Protein AF-A0A956P915-F1 (afdb_monomer)

Structure (mmCIF, N/CA/C/O backbone):
data_AF-A0A956P915-F1
#
_entry.id   AF-A0A956P915-F1
#
loop_
_atom_site.group_PDB
_atom_site.id
_atom_site.type_symbol
_atom_site.label_atom_id
_atom_site.label_alt_id
_atom_site.label_comp_id
_atom_site.label_asym_id
_atom_site.label_entity_id
_atom_site.label_seq_id
_atom_site.pdbx_PDB_ins_code
_atom_site.Cartn_x
_atom_site.Cartn_y
_atom_site.Cartn_z
_atom_site.occupancy
_atom_site.B_iso_or_equiv
_atom_site.auth_seq_id
_atom_site.auth_comp_id
_atom_site.auth_asym_id
_atom_site.auth_atom_id
_atom_site.pdbx_PDB_model_num
ATOM 1 N N . MET A 1 1 ? 2.812 -33.229 33.600 1.00 35.22 1 MET A N 1
ATOM 2 C CA . MET A 1 1 ? 3.242 -31.844 33.331 1.00 35.22 1 MET A CA 1
ATOM 3 C C . MET A 1 1 ? 3.350 -31.735 31.828 1.00 35.22 1 MET A C 1
ATOM 5 O O . MET A 1 1 ? 4.189 -32.407 31.252 1.00 35.22 1 MET A O 1
ATOM 9 N N . THR A 1 2 ? 2.395 -31.077 31.183 1.00 38.34 2 THR A N 1
ATOM 10 C CA . THR A 1 2 ? 2.385 -30.913 29.728 1.00 38.34 2 THR A CA 1
ATOM 11 C C . THR A 1 2 ? 3.286 -29.738 29.381 1.00 38.34 2 THR A C 1
ATOM 13 O O . THR A 1 2 ? 2.971 -28.602 29.727 1.00 38.34 2 THR A O 1
ATOM 16 N N . ASP A 1 3 ? 4.410 -30.033 28.730 1.00 43.53 3 ASP A N 1
ATOM 17 C CA . ASP A 1 3 ? 5.290 -29.063 28.083 1.00 43.53 3 ASP A CA 1
ATOM 18 C C . ASP A 1 3 ? 4.503 -28.250 27.043 1.00 43.53 3 ASP A C 1
ATOM 20 O O . ASP A 1 3 ? 4.399 -28.620 25.871 1.00 43.53 3 ASP A O 1
ATOM 24 N N . GLN A 1 4 ? 3.913 -27.131 27.470 1.00 41.09 4 GLN A N 1
ATOM 25 C CA . GLN A 1 4 ? 3.448 -26.102 26.549 1.00 41.09 4 GLN A CA 1
ATOM 26 C C . GLN A 1 4 ? 4.674 -25.366 26.017 1.00 41.09 4 GLN A C 1
ATOM 28 O O . GLN A 1 4 ? 5.288 -24.534 26.684 1.00 41.09 4 GLN A O 1
ATOM 33 N N . LYS A 1 5 ? 5.037 -25.731 24.788 1.00 40.12 5 LYS A N 1
ATOM 34 C CA . LYS A 1 5 ? 5.989 -25.028 23.932 1.00 40.12 5 LYS A CA 1
ATOM 35 C C . LYS A 1 5 ? 5.675 -23.521 23.985 1.00 40.12 5 LYS A C 1
ATOM 37 O O . LYS A 1 5 ? 4.517 -23.167 23.772 1.00 40.12 5 LYS A O 1
ATOM 42 N N . PRO A 1 6 ? 6.647 -22.633 24.256 1.00 42.38 6 PRO A N 1
ATOM 43 C CA . PRO A 1 6 ? 6.388 -21.201 24.251 1.00 42.38 6 PRO A CA 1
ATOM 44 C C . PRO A 1 6 ? 5.986 -20.792 22.832 1.00 42.38 6 PRO A C 1
ATOM 46 O O . PRO A 1 6 ? 6.793 -20.876 21.903 1.00 42.38 6 PRO A O 1
ATOM 49 N N . GLU A 1 7 ? 4.721 -20.408 22.654 1.00 40.28 7 GLU 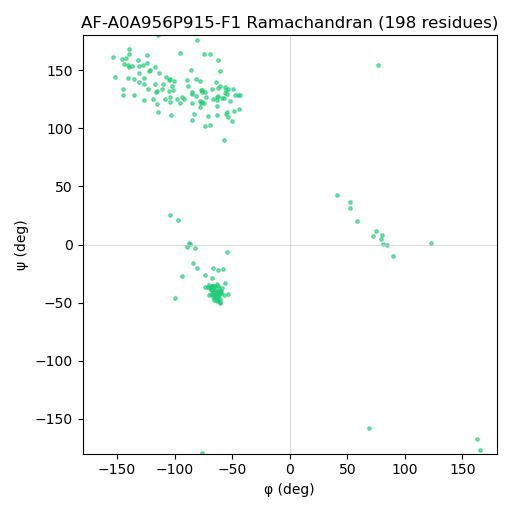A N 1
ATOM 50 C CA . GLU A 1 7 ? 4.235 -19.838 21.402 1.00 40.28 7 GLU A CA 1
ATOM 51 C C . GLU A 1 7 ? 5.119 -18.640 21.040 1.00 40.28 7 GLU A C 1
ATOM 53 O O . GLU A 1 7 ? 5.407 -17.767 21.868 1.00 40.28 7 GLU A O 1
ATOM 58 N N . LYS A 1 8 ? 5.614 -18.622 19.799 1.00 39.84 8 LYS A N 1
ATOM 59 C CA . LYS A 1 8 ? 6.364 -17.480 19.281 1.00 39.84 8 LYS A CA 1
ATOM 60 C C . LYS A 1 8 ? 5.477 -16.240 19.421 1.00 39.84 8 LYS A C 1
ATOM 62 O O . LYS A 1 8 ? 4.344 -16.228 18.956 1.00 39.84 8 LYS A O 1
ATOM 67 N N . LYS A 1 9 ? 6.018 -15.163 20.000 1.00 41.28 9 LYS A N 1
ATOM 68 C CA . LYS A 1 9 ? 5.352 -13.851 20.156 1.00 41.28 9 LYS A CA 1
ATOM 69 C C . LYS A 1 9 ? 4.814 -13.234 18.842 1.00 41.28 9 LYS A C 1
ATOM 71 O O . LYS A 1 9 ? 4.177 -12.187 18.911 1.00 41.28 9 LYS A O 1
ATOM 76 N N . SER A 1 10 ? 5.085 -13.826 17.675 1.00 41.72 10 SER A N 1
ATOM 77 C CA . SER A 1 10 ? 4.724 -13.318 16.345 1.00 41.72 10 SER A CA 1
ATOM 78 C C . SER A 1 10 ? 3.310 -13.659 15.876 1.00 41.72 10 SER A C 1
ATOM 80 O O . SER A 1 10 ? 2.843 -13.007 14.950 1.00 41.72 10 SER A O 1
ATOM 82 N N . ASP A 1 11 ? 2.621 -14.617 16.501 1.00 44.41 11 ASP A N 1
ATOM 83 C CA . ASP A 1 11 ? 1.382 -15.177 15.932 1.00 44.41 11 ASP A CA 1
ATOM 84 C C . ASP A 1 11 ? 0.116 -14.663 16.637 1.00 44.41 11 ASP A C 1
ATOM 86 O O . ASP A 1 11 ? -0.923 -15.314 16.631 1.00 44.41 11 ASP A O 1
ATOM 90 N N . ARG A 1 12 ? 0.163 -13.477 17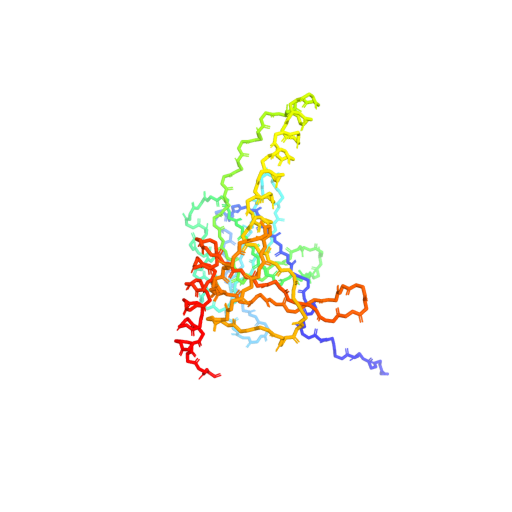.266 1.00 55.22 12 ARG A N 1
ATOM 91 C CA . ARG A 1 12 ? -1.093 -12.816 17.648 1.00 55.22 12 ARG A CA 1
ATOM 92 C C . ARG A 1 12 ? -1.777 -12.355 16.369 1.00 55.22 12 ARG A C 1
ATOM 94 O O . ARG A 1 12 ? -1.361 -11.344 15.800 1.00 55.22 12 ARG A O 1
ATOM 101 N N . ASP A 1 13 ? -2.804 -13.087 15.945 1.00 69.50 13 ASP A N 1
ATOM 102 C CA . ASP A 1 13 ? -3.638 -12.744 14.796 1.00 69.50 13 ASP A CA 1
ATOM 103 C C . ASP A 1 13 ? -3.983 -11.252 14.826 1.00 69.50 13 ASP A C 1
ATOM 105 O O . ASP A 1 13 ? -4.597 -10.740 15.763 1.00 69.50 13 ASP A O 1
ATOM 109 N N . TRP A 1 14 ? -3.529 -10.511 13.820 1.00 80.44 14 TRP A N 1
ATOM 110 C CA . TRP A 1 14 ? -3.871 -9.102 13.689 1.00 80.44 14 TRP A CA 1
ATOM 111 C C . TRP A 1 14 ? -5.327 -8.983 13.245 1.00 80.44 14 TRP A C 1
ATOM 113 O O . TRP A 1 14 ? -5.712 -9.526 12.212 1.00 80.44 14 TRP A O 1
ATOM 123 N N . SER A 1 15 ? -6.128 -8.215 13.982 1.00 84.56 15 SER A N 1
ATOM 124 C CA . SER A 1 15 ? -7.524 -7.942 13.638 1.00 84.56 15 SER A CA 1
ATOM 125 C C . SER A 1 15 ? -7.742 -6.460 13.371 1.00 84.56 15 SER A C 1
ATOM 127 O O . SER A 1 15 ? -7.074 -5.587 13.929 1.00 84.56 15 SER A O 1
ATOM 129 N N . THR A 1 16 ? -8.743 -6.190 12.538 1.00 87.81 16 THR A N 1
ATOM 130 C CA . THR A 1 16 ? -9.230 -4.848 12.225 1.00 87.81 16 THR A CA 1
ATOM 131 C C . THR A 1 16 ? -10.663 -4.701 12.738 1.00 87.81 16 THR A C 1
ATOM 133 O O . THR A 1 16 ? -11.498 -5.570 12.491 1.00 87.81 16 THR A O 1
ATOM 136 N N . ARG A 1 17 ? -10.963 -3.608 13.445 1.00 88.50 17 ARG A N 1
ATOM 137 C CA . ARG A 1 17 ? -12.324 -3.179 13.797 1.00 88.50 17 ARG A CA 1
ATOM 138 C C . ARG A 1 17 ? -12.593 -1.848 13.128 1.00 88.50 17 ARG A C 1
ATOM 140 O O . ARG A 1 17 ? -11.775 -0.939 13.210 1.00 88.50 17 ARG A O 1
ATOM 147 N N . VAL A 1 18 ? -13.730 -1.751 12.458 1.00 90.75 18 VAL A N 1
ATOM 148 C CA . VAL A 1 18 ? -14.155 -0.529 11.784 1.00 90.75 18 VAL A CA 1
ATOM 149 C C . VAL A 1 18 ? -15.456 -0.081 12.416 1.00 90.75 18 VAL A C 1
ATOM 151 O O . VAL A 1 18 ? -16.401 -0.866 12.491 1.00 90.75 18 VAL A O 1
ATOM 154 N N . GLY A 1 19 ? -15.494 1.156 12.894 1.00 92.06 19 GLY A N 1
ATOM 155 C CA . GLY A 1 19 ? -16.6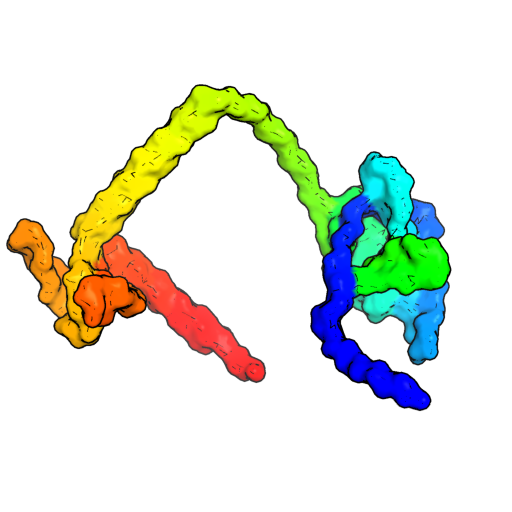82 1.696 13.534 1.00 92.06 19 GLY A CA 1
ATOM 156 C C . GLY A 1 19 ? -16.417 2.974 14.307 1.00 92.06 19 GLY A C 1
ATOM 157 O O . GLY A 1 19 ? -15.305 3.501 14.314 1.00 92.06 19 GLY A O 1
ATOM 158 N N . THR A 1 20 ? -17.457 3.459 14.967 1.00 94.19 20 THR A N 1
ATOM 159 C CA . THR A 1 20 ? -17.403 4.656 15.807 1.00 94.19 20 THR A CA 1
ATOM 160 C C . THR A 1 20 ? -17.303 4.235 17.268 1.00 94.19 20 THR A C 1
ATOM 162 O O . THR A 1 20 ? -17.946 3.267 17.685 1.00 94.19 20 THR A O 1
ATOM 165 N N . VAL A 1 21 ? -16.503 4.949 18.063 1.00 94.31 21 VAL A N 1
ATOM 166 C CA . VAL A 1 21 ? -16.471 4.731 19.515 1.00 94.31 21 VAL A CA 1
ATOM 167 C C . VAL A 1 21 ? -17.821 5.140 20.101 1.00 94.31 21 VAL A C 1
ATOM 169 O O . VAL A 1 21 ? -18.280 6.261 19.896 1.00 94.31 21 VAL A O 1
ATOM 172 N N . LYS A 1 22 ? -18.470 4.238 20.837 1.00 94.00 22 LYS A N 1
ATOM 173 C CA . LYS A 1 22 ? -19.744 4.508 21.505 1.00 94.00 22 LYS A CA 1
ATOM 174 C C . LYS A 1 22 ? -19.546 5.604 22.549 1.00 94.00 22 LYS A C 1
ATOM 176 O O . LYS A 1 22 ? -18.677 5.482 23.418 1.00 94.00 22 LYS A O 1
ATOM 181 N N . ALA A 1 23 ? -20.355 6.658 22.478 1.00 89.81 23 ALA A N 1
ATOM 182 C CA . ALA A 1 23 ? -20.279 7.778 23.409 1.00 89.81 23 ALA A CA 1
ATOM 183 C C . ALA A 1 23 ? -20.394 7.296 24.867 1.00 89.81 23 ALA A C 1
ATOM 185 O O . ALA A 1 23 ? -21.255 6.478 25.191 1.00 89.81 23 ALA A O 1
ATOM 186 N N . GLY A 1 24 ? -19.499 7.781 25.731 1.00 90.12 24 GLY A N 1
ATOM 187 C CA . GLY A 1 24 ? -19.454 7.407 27.148 1.00 90.12 24 GLY A CA 1
ATOM 188 C C . GLY A 1 24 ? -18.956 5.987 27.447 1.00 90.12 24 GLY A C 1
ATOM 189 O O . GLY A 1 24 ? -19.021 5.579 28.598 1.00 90.12 24 GLY A O 1
ATOM 190 N N . SER A 1 25 ? -18.459 5.232 26.457 1.00 91.81 25 SER A N 1
ATOM 191 C CA . SER A 1 25 ? -17.984 3.850 26.665 1.00 91.81 25 SER A CA 1
ATOM 192 C C . SER A 1 25 ? -16.505 3.713 27.038 1.00 91.81 25 SER A C 1
ATOM 194 O O . SER A 1 25 ? -16.037 2.589 27.214 1.00 91.81 25 SER A O 1
ATOM 196 N N . ILE A 1 26 ? -15.753 4.820 27.109 1.00 93.75 26 ILE A N 1
ATOM 197 C CA . ILE A 1 26 ? -14.344 4.775 27.516 1.00 93.75 26 ILE A CA 1
ATOM 198 C C . ILE A 1 26 ? -14.270 4.544 29.021 1.00 93.75 26 ILE A C 1
ATOM 200 O O . ILE A 1 26 ? -14.736 5.367 29.806 1.00 93.75 26 ILE A O 1
ATOM 204 N N . GLU A 1 27 ? -13.605 3.464 29.404 1.00 93.31 27 GLU A N 1
ATOM 205 C CA . GLU A 1 27 ? -13.370 3.094 30.794 1.00 93.31 27 GLU A CA 1
ATOM 206 C C . GLU A 1 27 ? -11.878 2.858 31.025 1.00 93.31 27 GLU A C 1
ATOM 208 O O . GLU A 1 27 ? -11.181 2.299 30.173 1.00 93.31 27 GLU A O 1
ATOM 213 N N . THR A 1 28 ? -11.393 3.258 32.197 1.00 92.50 28 THR A N 1
ATOM 214 C CA . THR A 1 28 ? -10.048 2.910 32.662 1.00 92.50 28 THR A CA 1
ATOM 215 C C . THR A 1 28 ? -10.101 1.586 33.412 1.00 92.50 28 THR A C 1
ATOM 217 O O . THR A 1 28 ? -10.983 1.374 34.242 1.00 92.50 28 THR A O 1
ATOM 220 N N . PHE A 1 29 ? -9.138 0.704 33.158 1.00 88.00 29 PHE A N 1
ATOM 221 C CA . PHE A 1 29 ? -8.960 -0.529 33.914 1.00 88.00 29 PHE A CA 1
ATOM 222 C C . PHE A 1 29 ? -7.483 -0.775 34.221 1.00 88.00 29 PHE A C 1
ATOM 224 O O . PHE A 1 29 ? -6.591 -0.332 33.497 1.00 88.00 29 PHE A O 1
ATOM 231 N N . THR A 1 30 ? -7.221 -1.503 35.303 1.00 88.12 30 THR A N 1
ATOM 232 C CA . THR A 1 30 ? -5.867 -1.911 35.679 1.00 88.12 30 THR A CA 1
ATOM 233 C C . THR A 1 30 ? -5.564 -3.278 35.080 1.00 88.12 30 THR A C 1
ATOM 235 O O . THR A 1 30 ? -6.298 -4.248 35.281 1.00 88.12 30 THR A O 1
ATOM 238 N N . THR A 1 31 ? -4.475 -3.366 34.327 1.00 80.31 31 THR A N 1
ATOM 239 C CA . THR A 1 31 ? -3.984 -4.623 33.761 1.00 80.31 31 THR A CA 1
ATOM 240 C C . THR A 1 31 ? -3.440 -5.541 34.859 1.00 80.31 31 THR A C 1
ATOM 242 O O . THR A 1 31 ? -3.101 -5.099 35.956 1.00 80.31 31 THR A O 1
ATOM 245 N N . LYS A 1 32 ? -3.263 -6.837 34.562 1.00 76.44 32 LYS A N 1
ATOM 246 C CA . LYS A 1 32 ? -2.634 -7.786 35.506 1.00 76.44 32 LYS A CA 1
ATOM 247 C C . LYS A 1 32 ? -1.212 -7.375 35.930 1.00 76.44 32 LYS A C 1
ATOM 249 O O . LYS A 1 32 ? -0.746 -7.836 36.964 1.00 76.44 32 LYS A O 1
ATOM 254 N N . GLY A 1 33 ? -0.536 -6.534 35.141 1.00 75.88 33 GLY A N 1
ATOM 255 C CA . GLY A 1 33 ? 0.787 -5.984 35.447 1.00 75.88 33 GLY A CA 1
ATOM 256 C C . GLY A 1 33 ? 0.768 -4.709 36.298 1.00 75.88 33 GLY A C 1
ATOM 257 O O . GLY A 1 33 ? 1.833 -4.174 36.579 1.00 75.88 33 GLY A O 1
ATOM 258 N N . GLY A 1 34 ? -0.409 -4.211 36.697 1.00 81.69 34 GLY A N 1
ATOM 259 C CA . GLY A 1 34 ? -0.553 -2.977 37.478 1.00 81.69 34 GLY A CA 1
ATOM 260 C C . GLY A 1 34 ? -0.573 -1.690 36.647 1.00 81.69 34 GLY A C 1
ATOM 261 O O . GLY A 1 34 ? -0.719 -0.611 37.211 1.00 81.69 34 GLY A O 1
ATOM 262 N N . GLU A 1 35 ? -0.455 -1.780 35.321 1.00 86.56 35 GLU A N 1
ATOM 263 C CA . GLU A 1 35 ? -0.527 -0.618 34.427 1.00 86.56 35 GLU A CA 1
ATOM 264 C C . GLU A 1 35 ? -1.982 -0.223 34.155 1.00 86.56 35 GLU A C 1
ATOM 266 O O . GLU A 1 35 ? -2.836 -1.096 33.978 1.00 86.56 35 GLU A O 1
ATOM 271 N N . GLU A 1 36 ? -2.263 1.078 34.071 1.00 90.81 36 GLU A N 1
ATOM 272 C CA . GLU A 1 36 ? -3.563 1.589 33.630 1.00 90.81 36 GLU A CA 1
ATOM 273 C C . GLU A 1 36 ? -3.701 1.500 32.104 1.00 90.81 36 GLU A C 1
ATOM 275 O O . GLU A 1 36 ? -2.826 1.923 31.343 1.00 90.81 36 GLU A O 1
ATOM 280 N N . ALA A 1 37 ? -4.836 0.983 31.647 1.00 89.94 37 ALA A N 1
ATOM 281 C CA . ALA A 1 37 ? -5.206 0.896 30.243 1.00 89.94 37 ALA A CA 1
ATOM 282 C C . ALA A 1 37 ? -6.631 1.421 30.039 1.00 89.94 37 ALA A C 1
ATOM 284 O O . ALA A 1 37 ? -7.432 1.484 30.973 1.00 89.94 37 ALA A O 1
ATOM 285 N N . LEU A 1 38 ? -6.944 1.817 28.806 1.00 92.56 38 LEU A N 1
ATOM 286 C CA . LEU A 1 38 ? -8.297 2.222 28.431 1.00 92.56 38 LEU A CA 1
ATOM 287 C C . LEU A 1 38 ? -8.966 1.119 27.624 1.00 92.56 38 LEU A C 1
ATOM 289 O O . LEU A 1 38 ? -8.327 0.504 26.773 1.00 92.56 38 LEU A O 1
ATOM 293 N N . ARG A 1 39 ? -10.262 0.918 27.835 1.00 92.75 39 ARG A N 1
ATOM 294 C CA . ARG A 1 39 ? -11.125 0.110 26.969 1.00 92.75 39 ARG A CA 1
ATOM 295 C C . ARG A 1 39 ? -12.266 0.964 26.440 1.00 92.75 39 ARG A C 1
ATOM 297 O O . ARG A 1 39 ? -12.704 1.884 27.121 1.00 92.75 39 ARG A O 1
ATOM 304 N N . ALA A 1 40 ? -12.754 0.651 25.247 1.00 93.69 40 ALA A N 1
ATOM 305 C CA . ALA A 1 40 ? -13.945 1.278 24.690 1.00 93.69 40 ALA A CA 1
ATOM 306 C C . ALA A 1 40 ? -14.756 0.300 23.844 1.00 93.69 40 ALA A C 1
ATOM 308 O O . ALA A 1 40 ? -14.229 -0.698 23.344 1.00 93.69 40 ALA A O 1
ATOM 309 N N . ILE A 1 41 ? -16.034 0.625 23.651 1.00 93.06 41 ILE A N 1
ATOM 310 C CA . ILE A 1 41 ? -16.913 -0.094 22.731 1.00 93.06 41 ILE A CA 1
ATOM 311 C C . ILE A 1 41 ? -16.879 0.614 21.379 1.00 93.06 41 ILE A C 1
ATOM 313 O O . ILE A 1 41 ? -17.135 1.813 21.287 1.00 93.06 41 ILE A O 1
ATOM 317 N N . VAL A 1 42 ? -16.600 -0.136 20.319 1.00 91.94 42 VAL A N 1
ATOM 318 C CA . VAL A 1 42 ? -16.681 0.319 18.929 1.00 91.94 42 VAL A CA 1
ATOM 319 C C . VAL A 1 42 ? -17.879 -0.345 18.270 1.00 91.94 42 VAL A C 1
ATOM 321 O O . VAL A 1 42 ? -17.978 -1.575 18.259 1.00 91.94 42 VAL A O 1
ATOM 324 N N . VAL A 1 43 ? -18.769 0.472 17.711 1.00 91.62 43 VAL A N 1
ATOM 325 C CA . VAL A 1 43 ? -19.983 0.032 17.016 1.00 91.62 43 VAL A CA 1
ATOM 326 C C . VAL A 1 43 ? -19.766 0.176 15.516 1.00 91.62 43 VAL A C 1
ATOM 328 O O . VAL A 1 43 ? -19.433 1.262 15.035 1.00 91.62 43 VAL A O 1
ATOM 331 N N . ASN A 1 44 ? -19.918 -0.920 14.774 1.00 90.69 44 ASN A N 1
ATOM 332 C CA . ASN A 1 44 ? -19.787 -0.897 13.318 1.00 90.69 44 ASN A CA 1
ATOM 333 C C . ASN A 1 44 ? -21.071 -0.381 12.632 1.00 90.69 44 ASN A C 1
ATOM 335 O O . ASN A 1 44 ? -22.094 -0.154 13.276 1.00 90.69 44 ASN A O 1
ATOM 339 N N . ALA A 1 45 ? -21.035 -0.232 11.304 1.00 87.44 45 ALA A N 1
ATOM 340 C CA . ALA A 1 45 ? -22.187 0.224 10.516 1.00 87.44 45 ALA A CA 1
ATOM 341 C C . ALA A 1 45 ? -23.413 -0.716 10.582 1.00 87.44 45 ALA A C 1
ATOM 343 O O . ALA A 1 45 ? -24.533 -0.277 10.349 1.00 87.44 45 ALA A O 1
ATOM 344 N N . GLU A 1 46 ? -23.214 -1.994 10.919 1.00 87.31 46 GLU A N 1
ATOM 345 C CA . GLU A 1 46 ? -24.285 -2.983 11.114 1.00 87.31 46 GLU A CA 1
ATOM 346 C C . GLU A 1 46 ? -24.829 -2.993 12.559 1.00 87.31 46 GLU A C 1
ATOM 348 O O . GLU A 1 46 ? -25.673 -3.823 12.890 1.00 87.31 46 GLU A O 1
ATOM 353 N N . GLY A 1 47 ? -24.319 -2.131 13.449 1.00 85.94 47 GLY A N 1
ATOM 354 C CA . GLY A 1 47 ? -24.695 -2.094 14.865 1.00 85.94 47 GLY A CA 1
ATOM 355 C C . GLY A 1 47 ? -24.019 -3.153 15.746 1.00 85.94 47 GLY A C 1
ATOM 356 O O . GLY A 1 47 ? -24.380 -3.290 16.913 1.00 85.94 47 GLY A O 1
ATOM 357 N N . LYS A 1 48 ? -23.039 -3.907 15.231 1.00 86.62 48 LYS A N 1
ATOM 358 C CA . LYS A 1 48 ? -22.282 -4.893 16.018 1.00 86.62 48 LYS A CA 1
ATOM 359 C C . LYS A 1 48 ? -21.261 -4.190 16.907 1.00 86.62 48 LYS A C 1
ATOM 361 O O . LYS A 1 48 ? -20.474 -3.368 16.431 1.00 86.62 48 LYS A O 1
ATOM 366 N N . GLU A 1 49 ? -21.250 -4.561 18.182 1.00 89.56 49 GLU A N 1
ATOM 367 C CA . GLU A 1 49 ? -20.313 -4.041 19.175 1.00 89.56 49 GLU A CA 1
ATOM 368 C C . GLU A 1 49 ? -19.029 -4.883 19.223 1.00 89.56 49 GLU A C 1
ATOM 370 O O . GLU A 1 49 ? -19.043 -6.109 19.104 1.00 89.56 49 GLU A O 1
ATOM 375 N N . SER A 1 50 ? -17.897 -4.211 19.403 1.00 87.31 50 SER A N 1
ATOM 376 C CA . SER A 1 50 ? -16.588 -4.826 19.631 1.00 87.31 50 SER A CA 1
ATOM 377 C C . SER A 1 50 ? -15.817 -4.035 20.676 1.00 87.31 50 SER A C 1
ATOM 379 O O . SER A 1 50 ? -16.065 -2.842 20.846 1.00 87.31 50 SER A O 1
ATOM 381 N N . ILE A 1 51 ? -14.889 -4.685 21.378 1.00 90.00 51 ILE A N 1
ATOM 382 C CA . ILE A 1 51 ? -14.070 -4.018 22.392 1.00 90.00 51 ILE A CA 1
ATOM 383 C C . ILE A 1 51 ? -12.696 -3.717 21.803 1.00 90.00 51 ILE A C 1
ATOM 385 O O . ILE A 1 51 ? -12.051 -4.576 21.197 1.00 90.00 51 ILE A O 1
ATOM 389 N N . VAL A 1 52 ? -12.241 -2.485 22.005 1.00 91.44 52 VAL A N 1
ATOM 390 C CA . VAL A 1 52 ? -10.867 -2.077 21.719 1.00 91.44 52 VAL A CA 1
ATOM 391 C C . VAL A 1 52 ? -10.188 -1.656 23.013 1.00 91.44 52 VAL A C 1
ATOM 393 O O . VAL A 1 52 ? -10.796 -0.984 23.845 1.00 91.44 52 VAL A O 1
ATOM 396 N N . GLU A 1 53 ? -8.932 -2.054 23.182 1.00 91.19 53 GLU A N 1
ATOM 397 C CA . GLU A 1 53 ? -8.134 -1.745 24.367 1.00 91.19 53 GLU A CA 1
ATOM 398 C C . GLU A 1 53 ? -6.848 -1.014 23.976 1.00 91.19 53 GLU A C 1
ATOM 400 O O . GLU A 1 53 ? -6.148 -1.395 23.037 1.00 91.19 53 GLU A O 1
ATOM 405 N N . ALA A 1 54 ? -6.535 0.055 24.698 1.00 90.38 54 ALA A N 1
ATOM 406 C CA . ALA A 1 54 ? -5.379 0.910 24.496 1.00 90.38 54 ALA A CA 1
ATOM 407 C C . ALA A 1 54 ? -4.426 0.810 25.690 1.00 90.38 54 ALA A C 1
ATOM 409 O O . ALA A 1 54 ? -4.737 1.261 26.796 1.00 90.38 54 ALA A O 1
ATOM 410 N N . PHE A 1 55 ? -3.238 0.268 25.426 1.00 88.19 55 PHE A N 1
ATOM 411 C CA . PHE A 1 55 ? -2.157 0.112 26.394 1.00 88.19 55 PHE A CA 1
ATOM 412 C C . PHE A 1 55 ? -1.076 1.160 26.124 1.00 88.19 55 PHE A C 1
ATOM 414 O O . PHE A 1 55 ? -0.649 1.341 24.982 1.00 88.19 55 PHE A O 1
ATOM 421 N N . GLY A 1 56 ? -0.629 1.847 27.176 1.00 85.06 56 GLY A N 1
ATOM 422 C CA . GLY A 1 56 ? 0.348 2.931 27.078 1.00 85.06 56 GLY A CA 1
ATOM 423 C C . GLY A 1 56 ? -0.229 4.253 26.555 1.00 85.06 56 GLY A C 1
ATOM 424 O O . GLY A 1 56 ? -1.215 4.293 25.813 1.00 85.06 56 GLY A O 1
ATOM 425 N N . ALA A 1 57 ? 0.415 5.359 26.932 1.00 87.62 57 ALA A N 1
ATOM 426 C CA . ALA A 1 57 ? -0.065 6.713 26.643 1.00 87.62 57 ALA A CA 1
ATOM 427 C C . ALA A 1 57 ? -0.372 6.980 25.149 1.00 87.62 57 ALA A C 1
ATOM 429 O O . ALA A 1 57 ? -1.450 7.510 24.871 1.00 87.62 57 ALA A O 1
ATOM 430 N N . PRO A 1 58 ? 0.457 6.550 24.170 1.00 87.31 58 PRO A N 1
ATOM 431 C CA . PRO A 1 58 ? 0.182 6.824 22.756 1.00 87.31 58 PRO A CA 1
ATOM 432 C C . PRO A 1 58 ? -1.083 6.141 22.220 1.00 87.31 58 PRO A C 1
ATOM 434 O O . PRO A 1 58 ? -1.786 6.694 21.376 1.00 87.31 58 PRO A O 1
ATOM 437 N N . ALA A 1 59 ? -1.387 4.922 22.676 1.00 87.50 59 ALA A N 1
ATOM 438 C CA . ALA A 1 59 ? -2.605 4.227 22.263 1.00 87.50 59 ALA A CA 1
ATOM 439 C C . ALA A 1 59 ? -3.842 4.847 22.927 1.00 87.50 59 ALA A C 1
ATOM 441 O O . ALA A 1 59 ? -4.889 4.963 22.290 1.00 87.50 59 ALA A O 1
ATOM 442 N N . GLN A 1 60 ? -3.715 5.277 24.187 1.00 91.62 60 GLN A N 1
ATOM 443 C CA . GLN A 1 60 ? -4.793 5.940 24.921 1.00 91.62 60 GLN A CA 1
ATOM 444 C C . GLN A 1 60 ? -5.166 7.285 24.290 1.00 91.62 60 GLN A C 1
ATOM 446 O O . GLN A 1 60 ? -6.349 7.581 24.137 1.00 91.62 60 GLN A O 1
ATOM 451 N N . GLU A 1 61 ? -4.173 8.075 23.878 1.00 91.81 61 GLU A N 1
ATOM 452 C CA . GLU A 1 61 ? -4.383 9.335 23.158 1.00 91.81 61 GLU A CA 1
ATOM 453 C C . GLU A 1 61 ? -5.120 9.105 21.834 1.00 91.81 61 GLU A C 1
ATOM 455 O O . GLU A 1 61 ? -6.131 9.753 21.567 1.00 91.81 61 GLU A O 1
ATOM 460 N N . LYS A 1 62 ? -4.693 8.106 21.048 1.00 90.62 62 LYS A N 1
ATOM 461 C CA . LYS A 1 62 ? -5.374 7.719 19.802 1.00 90.62 62 LYS A CA 1
ATOM 462 C C . LYS A 1 62 ? -6.824 7.292 20.031 1.00 90.62 62 LYS A C 1
ATOM 464 O O . LYS A 1 62 ? -7.685 7.630 19.223 1.00 90.62 62 LYS A O 1
ATOM 469 N N . LEU A 1 63 ? -7.101 6.546 21.103 1.00 92.50 63 LEU A N 1
ATOM 470 C CA . LEU A 1 63 ? -8.459 6.106 21.426 1.00 92.50 63 LEU A CA 1
ATOM 471 C C . LEU A 1 63 ? -9.360 7.279 21.836 1.00 92.50 63 LEU A C 1
ATOM 473 O O . LEU A 1 63 ? -10.496 7.355 21.374 1.00 92.50 63 LEU A O 1
ATOM 477 N N . ARG A 1 64 ? -8.853 8.215 22.649 1.00 93.06 64 ARG A N 1
ATOM 478 C CA . ARG A 1 64 ? -9.586 9.439 23.012 1.00 93.06 64 ARG A CA 1
ATOM 479 C C . ARG A 1 64 ? -9.860 10.304 21.784 1.00 93.06 64 ARG A C 1
ATOM 481 O O . ARG A 1 64 ? -11.013 10.620 21.525 1.00 93.06 64 ARG A O 1
ATOM 488 N N . ALA A 1 65 ? -8.843 10.551 20.958 1.00 90.94 65 ALA A N 1
ATOM 489 C CA . ALA A 1 65 ? -9.001 11.300 19.714 1.00 90.94 65 ALA A CA 1
ATOM 490 C C . ALA A 1 65 ? -10.018 10.647 18.756 1.00 90.94 65 ALA A C 1
ATOM 492 O O . ALA A 1 65 ? -10.789 11.341 18.096 1.00 90.94 65 ALA A O 1
ATOM 493 N N . ALA A 1 66 ? -10.055 9.311 18.686 1.00 90.88 66 ALA A N 1
ATOM 494 C CA . ALA A 1 66 ? -11.062 8.585 17.912 1.00 90.88 66 ALA A CA 1
ATOM 495 C C . ALA A 1 66 ? -12.484 8.755 18.467 1.00 90.88 66 ALA A C 1
ATOM 497 O O . ALA A 1 66 ? -13.432 8.823 17.684 1.00 90.88 66 ALA A O 1
ATOM 498 N N . ALA A 1 67 ? -12.639 8.829 19.791 1.00 91.38 67 ALA A N 1
ATOM 499 C CA . ALA A 1 67 ? -13.925 9.103 20.423 1.00 91.38 67 ALA A CA 1
ATOM 500 C C . ALA A 1 67 ? -14.381 10.550 20.204 1.00 91.38 67 ALA A C 1
ATOM 502 O O . ALA A 1 67 ? -15.532 10.765 19.828 1.00 91.38 67 ALA A O 1
ATOM 503 N N . ASP A 1 68 ? -13.472 11.516 20.337 1.00 91.50 68 ASP A N 1
ATOM 504 C CA . ASP A 1 68 ? -13.749 12.939 20.105 1.00 91.50 68 ASP A CA 1
ATOM 505 C C . ASP A 1 68 ? -14.142 13.216 18.649 1.00 91.50 68 ASP A C 1
ATOM 507 O O . ASP A 1 68 ? -14.991 14.060 18.367 1.00 91.50 68 ASP A O 1
ATOM 511 N N . ALA A 1 69 ? -13.557 12.473 17.706 1.00 88.38 69 ALA A N 1
ATOM 512 C CA . ALA A 1 69 ? -13.862 12.609 16.289 1.00 88.38 69 ALA A CA 1
ATOM 513 C C . ALA A 1 69 ? -15.295 12.183 15.921 1.00 88.38 69 ALA A C 1
ATOM 515 O O . ALA A 1 69 ? -15.766 12.569 14.850 1.00 88.38 69 ALA A O 1
ATOM 516 N N . ASN A 1 70 ? -15.956 11.376 16.766 1.00 87.38 70 ASN A N 1
ATOM 517 C CA . ASN A 1 70 ? -17.327 10.874 16.601 1.00 87.38 70 ASN A CA 1
ATOM 518 C C . ASN A 1 70 ? -17.673 10.445 15.159 1.00 87.38 70 ASN A C 1
ATOM 520 O O . ASN A 1 70 ? -18.736 10.753 14.618 1.00 87.38 70 ASN A O 1
ATOM 524 N N . LYS A 1 71 ? -16.737 9.752 14.511 1.00 89.50 71 LYS A N 1
ATOM 525 C CA . LYS A 1 71 ? -16.853 9.275 13.131 1.00 89.50 71 LYS A CA 1
ATOM 526 C C . LYS A 1 71 ? -16.279 7.865 13.009 1.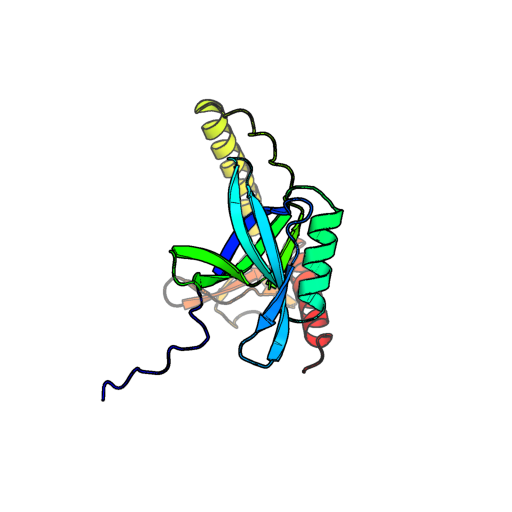00 89.50 71 LYS A C 1
ATOM 528 O O . LYS A 1 71 ? -15.533 7.448 13.897 1.00 89.50 71 LYS A O 1
ATOM 533 N N . PRO A 1 72 ? -16.579 7.137 11.923 1.00 90.50 72 PRO A N 1
ATOM 534 C CA . PRO A 1 72 ? -16.010 5.816 11.718 1.00 90.50 72 PRO A CA 1
ATOM 535 C C . PRO A 1 72 ? -14.479 5.852 11.600 1.00 90.50 72 PRO A C 1
ATOM 537 O O . PRO A 1 72 ? -13.899 6.596 10.803 1.00 90.50 72 PRO A O 1
ATOM 540 N N . MET A 1 73 ? -13.822 5.019 12.401 1.00 93.12 73 MET A N 1
ATOM 541 C CA . MET A 1 73 ? -12.373 4.850 12.452 1.00 93.12 73 MET A CA 1
ATOM 542 C C . MET A 1 73 ? -12.018 3.379 12.223 1.00 93.12 73 MET A C 1
ATOM 544 O O . MET A 1 73 ? -12.811 2.473 12.478 1.00 93.12 73 MET A O 1
ATOM 548 N N . VAL A 1 74 ? -10.799 3.140 11.753 1.00 90.81 74 VAL A N 1
ATOM 549 C CA . VAL A 1 74 ? -10.206 1.814 11.592 1.00 90.81 74 VAL A CA 1
ATOM 550 C C . VAL A 1 74 ? -9.217 1.596 12.734 1.00 90.81 74 VAL A C 1
ATOM 552 O O . VAL A 1 74 ? -8.166 2.237 12.774 1.00 90.81 74 VAL A O 1
ATOM 555 N N . PHE A 1 75 ? -9.552 0.685 13.643 1.00 90.38 75 PHE A N 1
ATOM 556 C CA . PHE A 1 75 ? -8.713 0.227 14.749 1.00 90.38 75 PHE A CA 1
ATOM 557 C C . PHE A 1 75 ? -8.037 -1.080 14.354 1.00 90.38 75 PHE A C 1
ATOM 559 O O . PHE A 1 75 ? -8.716 -2.037 13.978 1.00 90.38 75 PHE A O 1
ATOM 566 N N . ARG A 1 76 ? -6.709 -1.150 14.444 1.00 89.88 76 ARG A N 1
ATOM 567 C CA . ARG A 1 76 ? -5.963 -2.351 14.063 1.00 89.88 76 ARG A CA 1
ATOM 568 C C . ARG A 1 76 ? -4.902 -2.700 15.093 1.00 89.88 76 ARG A C 1
ATOM 570 O O . ARG A 1 76 ? -4.228 -1.821 15.633 1.00 89.88 76 ARG A O 1
ATOM 577 N N . GLY A 1 77 ? -4.742 -3.996 15.317 1.00 87.56 77 GLY A N 1
ATOM 578 C CA . GLY A 1 77 ? -3.658 -4.549 16.114 1.00 87.56 77 GLY A CA 1
ATOM 579 C C . GLY A 1 77 ? -3.936 -5.982 16.565 1.00 87.56 77 GLY A C 1
ATOM 580 O O . GLY A 1 77 ? -4.839 -6.629 16.026 1.00 87.56 77 GLY A O 1
ATOM 581 N N . PRO A 1 78 ? -3.138 -6.498 17.513 1.00 84.69 78 PRO A N 1
ATOM 582 C CA . PRO A 1 78 ? -3.248 -7.869 17.995 1.00 84.69 78 PRO A CA 1
ATOM 583 C C . PRO A 1 78 ? -4.643 -8.177 18.549 1.00 84.69 78 PRO A C 1
ATOM 585 O O . PRO A 1 78 ? -5.138 -7.474 19.434 1.00 84.69 78 PRO A O 1
ATOM 588 N N . ALA A 1 79 ? -5.263 -9.234 18.036 1.00 79.62 79 ALA A N 1
ATOM 589 C CA . ALA A 1 79 ? -6.524 -9.750 18.534 1.00 79.62 79 ALA A CA 1
ATOM 590 C C . ALA A 1 79 ? -6.295 -10.722 19.689 1.00 79.62 79 ALA A C 1
ATOM 592 O O . ALA A 1 79 ? -5.283 -11.422 19.753 1.00 79.62 79 ALA A O 1
ATOM 593 N N . TYR A 1 80 ? -7.266 -10.782 20.588 1.00 74.69 80 TYR A N 1
ATOM 594 C CA . TYR A 1 80 ? -7.390 -11.854 21.565 1.00 74.69 80 TYR A CA 1
ATOM 595 C C . TYR A 1 80 ? -8.854 -11.989 21.970 1.00 74.69 80 TYR A C 1
ATOM 597 O O . TYR A 1 80 ? -9.674 -11.090 21.761 1.00 74.69 80 TYR A O 1
ATOM 605 N N . PHE A 1 81 ? -9.175 -13.141 22.541 1.00 66.19 81 PHE A N 1
ATOM 606 C CA . PHE A 1 81 ? -10.492 -13.433 23.080 1.00 66.19 81 PHE A CA 1
ATOM 607 C C . PHE A 1 81 ? -10.395 -13.482 24.599 1.00 66.19 81 PHE A C 1
ATOM 609 O O . PHE A 1 81 ? -9.431 -14.011 25.155 1.00 66.19 81 PHE A O 1
ATOM 616 N N . THR A 1 82 ? -11.386 -12.907 25.268 1.00 61.81 82 THR A N 1
ATOM 617 C CA . THR A 1 82 ? -11.579 -13.062 26.710 1.00 61.81 82 THR A CA 1
ATOM 618 C C . THR A 1 82 ? -12.580 -14.189 26.979 1.00 61.81 82 THR A C 1
ATOM 620 O O . THR A 1 82 ? -13.282 -14.650 26.071 1.00 61.81 82 THR A O 1
ATOM 623 N N . GLU A 1 83 ? -12.635 -14.670 28.224 1.00 49.25 83 GLU A N 1
ATOM 624 C CA . GLU A 1 83 ? -13.661 -15.621 28.665 1.00 49.25 83 GLU A CA 1
ATOM 625 C C . GLU A 1 83 ? -15.052 -15.021 28.387 1.00 49.25 83 GLU A C 1
ATOM 627 O O . GLU A 1 83 ? -15.419 -13.994 28.952 1.00 49.25 83 GLU A O 1
ATOM 632 N N . GLY A 1 84 ? -15.794 -15.622 27.449 1.00 56.53 84 GLY A N 1
ATOM 633 C CA . GLY A 1 84 ? -17.061 -15.082 26.933 1.00 56.53 84 GLY A CA 1
ATOM 634 C C . GLY A 1 84 ? -17.118 -14.862 25.415 1.00 56.53 84 GLY A C 1
ATOM 635 O O . GLY A 1 84 ? -18.149 -14.414 24.923 1.00 56.53 84 GLY A O 1
ATOM 636 N N . ASN A 1 85 ? -16.056 -15.190 24.660 1.00 59.34 85 ASN A N 1
ATOM 637 C CA . ASN A 1 85 ? -15.986 -15.072 23.188 1.00 59.34 85 ASN A CA 1
ATOM 638 C C . ASN A 1 85 ? -16.228 -13.654 22.642 1.00 59.34 85 ASN A C 1
ATOM 640 O O . ASN A 1 85 ? -16.530 -13.477 21.459 1.00 59.34 85 ASN A O 1
ATOM 644 N N . VAL A 1 86 ? -16.065 -12.626 23.474 1.00 64.62 86 VAL A N 1
ATOM 645 C CA . VAL A 1 86 ? -16.100 -11.245 22.998 1.00 64.62 86 VAL A CA 1
ATOM 646 C C . VAL A 1 86 ? -14.798 -10.983 22.234 1.00 64.62 86 VAL A C 1
ATOM 648 O O . VAL A 1 86 ? -13.726 -11.346 22.723 1.00 64.62 86 VAL A O 1
ATOM 651 N N . PRO A 1 87 ? -14.844 -10.409 21.021 1.00 69.75 87 PRO A N 1
ATOM 652 C CA . PRO A 1 87 ? -13.636 -10.066 20.289 1.00 69.75 87 PRO A CA 1
ATOM 653 C C . PRO A 1 87 ? -12.997 -8.788 20.846 1.00 69.75 87 PRO A C 1
ATOM 655 O O . PRO A 1 87 ? -13.616 -7.721 20.803 1.00 69.75 87 PRO A O 1
ATOM 658 N N . HIS A 1 88 ? -11.742 -8.884 21.290 1.00 78.94 88 HIS A N 1
ATOM 659 C CA . HIS A 1 88 ? -10.939 -7.737 21.715 1.00 78.94 88 HIS A CA 1
ATOM 660 C C . HIS A 1 88 ? -9.856 -7.432 20.678 1.00 78.94 88 HIS A C 1
ATOM 662 O O . HIS A 1 88 ? -9.287 -8.336 20.057 1.00 78.94 88 HIS A O 1
ATOM 668 N N . VAL A 1 89 ? -9.560 -6.146 20.489 1.00 80.81 89 VAL A N 1
ATOM 669 C CA . VAL A 1 89 ? -8.413 -5.691 19.694 1.00 80.81 89 VAL A CA 1
ATOM 670 C C . VAL A 1 89 ? -7.570 -4.729 20.510 1.00 80.81 89 VAL A C 1
ATOM 672 O O . VAL A 1 89 ? -8.054 -3.696 20.969 1.00 80.81 89 VAL A O 1
ATOM 675 N N . MET A 1 90 ? -6.288 -5.053 20.644 1.00 84.81 90 MET A N 1
ATOM 676 C CA . MET A 1 90 ? -5.294 -4.144 21.195 1.00 84.81 90 MET A CA 1
ATOM 677 C C . MET A 1 90 ? -4.929 -3.094 20.143 1.00 84.81 90 MET A C 1
ATOM 679 O O . MET A 1 90 ? -4.487 -3.435 19.047 1.00 84.81 90 MET A O 1
ATOM 683 N N . ILE A 1 91 ? -5.104 -1.816 20.465 1.00 84.19 91 ILE A N 1
ATOM 684 C CA . ILE A 1 91 ? -4.858 -0.711 19.540 1.00 84.19 91 ILE A CA 1
ATOM 685 C C . ILE A 1 91 ? -3.354 -0.558 19.296 1.00 84.19 91 ILE A C 1
ATOM 687 O O . ILE A 1 91 ? -2.618 -0.095 20.165 1.00 84.19 91 ILE A O 1
ATOM 691 N N . ALA A 1 92 ? -2.913 -0.876 18.078 1.00 78.62 92 ALA A N 1
ATOM 692 C CA . ALA A 1 92 ? -1.593 -0.504 17.570 1.00 78.62 92 ALA A CA 1
ATOM 693 C C . ALA A 1 92 ? -1.694 0.739 16.669 1.00 78.62 92 ALA A C 1
ATOM 695 O O . ALA A 1 92 ? -0.946 1.714 16.817 1.00 78.62 92 ALA A O 1
ATOM 696 N N . THR A 1 93 ? -2.670 0.738 15.759 1.00 83.75 93 THR A N 1
ATOM 697 C CA . THR A 1 93 ? -2.939 1.852 14.846 1.00 83.75 93 THR A CA 1
ATOM 698 C C . THR A 1 93 ? -4.415 2.236 14.842 1.00 83.75 93 THR A C 1
ATOM 700 O O . THR A 1 93 ? -5.304 1.403 15.035 1.00 83.75 93 THR A O 1
ATOM 703 N N . VAL A 1 94 ? -4.657 3.532 14.637 1.00 85.00 94 VAL A N 1
ATOM 704 C CA . VAL A 1 94 ? -5.985 4.131 14.489 1.00 85.00 94 VAL A CA 1
ATOM 705 C C . VAL A 1 94 ? -5.915 5.095 13.315 1.00 85.00 94 VAL A C 1
ATOM 707 O O . VAL A 1 94 ? -5.013 5.928 13.257 1.00 85.00 94 VAL A O 1
ATOM 710 N N . SER A 1 95 ? -6.835 4.965 12.368 1.00 88.69 95 SER A N 1
ATOM 711 C CA . SER A 1 95 ? -6.910 5.836 11.190 1.00 88.69 95 SER A CA 1
ATOM 712 C C . SER A 1 95 ? -8.361 6.166 10.873 1.00 88.69 95 SER A C 1
ATOM 714 O O . SER A 1 95 ? -9.255 5.396 11.221 1.00 88.69 95 SER A O 1
ATOM 716 N N . ALA A 1 96 ? -8.611 7.318 10.249 1.00 84.38 96 ALA A N 1
ATOM 717 C CA . ALA A 1 96 ? -9.948 7.624 9.756 1.00 84.38 96 ALA A CA 1
ATOM 718 C C . ALA A 1 96 ? -10.355 6.566 8.729 1.00 84.38 96 ALA A C 1
ATOM 720 O O . ALA A 1 96 ? -9.549 6.201 7.868 1.00 84.38 96 ALA A O 1
ATOM 721 N N . GLN A 1 97 ? -11.593 6.077 8.811 1.00 78.88 97 GLN A N 1
ATOM 722 C CA . GLN A 1 97 ? -12.122 5.287 7.714 1.00 78.88 97 GLN A CA 1
ATOM 723 C C . GLN A 1 97 ? -12.188 6.209 6.494 1.00 78.88 97 GLN A C 1
ATOM 725 O O . GLN A 1 97 ? -12.851 7.245 6.535 1.00 78.88 97 GLN A O 1
ATOM 730 N N . ALA A 1 98 ? -11.457 5.863 5.433 1.00 71.62 98 ALA A N 1
ATOM 731 C CA . ALA A 1 98 ? -11.645 6.528 4.153 1.00 71.62 98 ALA A CA 1
ATOM 732 C C . ALA A 1 98 ? -13.120 6.379 3.769 1.00 71.62 98 ALA A C 1
ATOM 734 O O . ALA A 1 98 ? -13.676 5.288 3.930 1.00 71.62 98 ALA A O 1
ATOM 735 N N . GLU A 1 99 ? -13.747 7.457 3.296 1.00 59.66 99 GLU A N 1
ATOM 736 C CA . GLU A 1 99 ? -15.103 7.360 2.764 1.00 59.66 99 GLU A CA 1
ATOM 737 C C . GLU A 1 99 ? -15.140 6.199 1.765 1.00 59.66 99 GLU A C 1
ATOM 739 O O . GLU A 1 99 ? -14.203 6.064 0.962 1.00 59.66 99 GLU A O 1
ATOM 744 N N . PRO A 1 100 ? -16.157 5.321 1.833 1.00 53.22 100 PRO A N 1
ATOM 745 C CA . PRO A 1 100 ? -16.326 4.327 0.798 1.00 53.22 100 PRO A CA 1
ATOM 746 C C . PRO A 1 100 ? -16.382 5.097 -0.515 1.00 53.22 100 PRO A C 1
ATOM 748 O O . PRO A 1 100 ? -17.282 5.910 -0.728 1.00 53.22 100 PRO A O 1
ATOM 751 N N . LYS A 1 101 ? -15.368 4.898 -1.368 1.00 53.50 101 LYS A N 1
ATOM 752 C CA . LYS A 1 101 ? -15.445 5.369 -2.746 1.00 53.50 101 LYS A CA 1
ATOM 753 C C . LYS A 1 101 ? -16.761 4.818 -3.261 1.00 53.50 101 LYS A C 1
ATOM 755 O O . LYS A 1 101 ? -16.976 3.614 -3.134 1.00 53.50 101 LYS A O 1
ATOM 760 N N . ALA A 1 102 ? -17.632 5.702 -3.749 1.00 48.47 102 ALA A N 1
ATOM 761 C CA . ALA A 1 102 ? -18.865 5.287 -4.395 1.00 48.47 102 ALA A CA 1
ATOM 762 C C . ALA A 1 102 ? -18.521 4.118 -5.315 1.00 48.47 102 ALA A C 1
ATOM 764 O O . ALA A 1 102 ? -17.537 4.223 -6.060 1.00 48.47 102 ALA A O 1
ATOM 765 N N . ASP A 1 103 ? -19.258 3.009 -5.193 1.00 53.06 103 ASP A N 1
ATOM 766 C CA . ASP A 1 103 ? -19.093 1.890 -6.109 1.00 53.06 103 ASP A CA 1
ATOM 767 C C . ASP A 1 103 ? -19.114 2.489 -7.507 1.00 53.06 103 ASP A C 1
ATOM 769 O O . ASP A 1 103 ? -20.090 3.133 -7.911 1.00 53.06 103 ASP A O 1
ATOM 773 N N . ALA A 1 104 ? -17.979 2.384 -8.203 1.00 59.03 104 ALA A N 1
ATOM 774 C CA . ALA A 1 104 ? -17.931 2.806 -9.585 1.00 59.03 104 ALA A CA 1
ATOM 775 C C . ALA A 1 104 ? -19.074 2.055 -10.279 1.00 59.03 104 ALA A C 1
ATOM 777 O O . ALA A 1 104 ? -19.232 0.858 -10.007 1.00 59.03 104 ALA A O 1
ATOM 778 N N . PRO A 1 105 ? -19.899 2.734 -11.098 1.00 62.62 105 PRO A N 1
ATOM 779 C CA . PRO A 1 105 ? -21.024 2.084 -11.753 1.00 62.62 105 PRO A CA 1
ATOM 780 C C . PRO A 1 105 ? -20.531 0.778 -12.368 1.00 62.62 105 PRO A C 1
ATOM 782 O O . PRO A 1 105 ? -19.480 0.763 -13.016 1.00 62.62 105 PRO A O 1
ATOM 785 N N . ALA A 1 106 ? -21.229 -0.319 -12.060 1.00 62.84 106 ALA A N 1
ATOM 786 C CA . ALA A 1 106 ? -20.826 -1.647 -12.489 1.00 62.84 106 ALA A CA 1
ATOM 787 C C . ALA A 1 106 ? -20.643 -1.622 -14.009 1.00 62.84 106 ALA A C 1
ATOM 789 O O . ALA A 1 106 ? -21.612 -1.453 -14.749 1.00 62.84 106 ALA A O 1
ATOM 790 N N . LYS A 1 107 ? -19.388 -1.726 -14.456 1.00 74.19 107 LYS A N 1
ATOM 791 C CA . LYS A 1 107 ? -19.052 -1.722 -15.877 1.00 74.19 107 LYS A CA 1
ATOM 792 C C . LYS A 1 107 ? -19.713 -2.930 -16.524 1.00 74.19 107 LYS A C 1
ATOM 794 O O . LYS A 1 107 ? -19.656 -4.041 -15.990 1.00 74.19 107 LYS A O 1
ATOM 799 N N . THR A 1 108 ? -20.334 -2.719 -17.672 1.00 79.69 108 THR A N 1
ATOM 800 C CA . THR A 1 108 ? -20.845 -3.805 -18.504 1.00 79.69 108 THR A CA 1
ATOM 801 C C . THR A 1 108 ? -19.694 -4.704 -18.970 1.00 79.69 108 THR A C 1
ATOM 803 O O . THR A 1 108 ? -18.529 -4.300 -18.993 1.00 79.69 108 THR A O 1
ATOM 806 N N . ALA A 1 109 ? -20.000 -5.945 -19.361 1.00 78.88 109 ALA A N 1
ATOM 807 C CA . ALA A 1 109 ? -18.991 -6.856 -19.909 1.00 78.88 109 ALA A CA 1
ATOM 808 C C . ALA A 1 109 ? -18.275 -6.257 -21.139 1.00 78.88 109 ALA A C 1
ATOM 810 O O . ALA A 1 109 ? -17.076 -6.463 -21.311 1.00 78.88 109 ALA A O 1
ATOM 811 N N . GLU A 1 110 ? -18.987 -5.461 -21.941 1.00 77.25 110 GLU A N 1
ATOM 812 C CA . GLU A 1 110 ? -18.437 -4.743 -23.096 1.00 77.25 110 GLU A CA 1
ATOM 813 C C . GLU A 1 110 ? -17.452 -3.642 -22.681 1.00 77.25 110 GLU A C 1
ATOM 815 O O . GLU A 1 110 ? -16.372 -3.539 -23.260 1.00 77.25 110 GLU A O 1
ATOM 820 N N . GLU A 1 111 ? -17.757 -2.868 -21.637 1.00 76.25 111 GLU A N 1
ATOM 821 C CA . GLU A 1 111 ? -16.844 -1.845 -21.109 1.00 76.25 111 GLU A CA 1
ATOM 822 C C . GLU A 1 111 ? -15.587 -2.454 -20.473 1.00 76.25 111 GLU A C 1
ATOM 824 O O . GLU A 1 111 ? -14.494 -1.902 -20.606 1.00 76.25 111 GLU A O 1
ATOM 829 N N . ILE A 1 112 ? -15.718 -3.610 -19.815 1.00 79.81 112 ILE A N 1
ATOM 830 C CA . ILE A 1 112 ? -14.581 -4.340 -19.239 1.00 79.81 112 ILE A CA 1
ATOM 831 C C . ILE A 1 112 ? -13.658 -4.864 -20.345 1.00 79.81 112 ILE A C 1
ATOM 833 O O . ILE A 1 112 ? -12.437 -4.739 -20.236 1.00 79.81 112 ILE A O 1
ATOM 837 N N . GLU A 1 113 ? -14.211 -5.448 -21.409 1.00 79.38 113 GLU A N 1
ATOM 838 C CA . GLU A 1 113 ? -13.412 -5.935 -22.538 1.00 79.38 113 GLU A CA 1
ATOM 839 C C . GLU A 1 113 ? -12.774 -4.780 -23.325 1.00 79.38 113 GLU A C 1
ATOM 841 O O . GLU A 1 113 ? -11.593 -4.860 -23.671 1.00 79.38 113 GLU A O 1
ATOM 846 N N . ALA A 1 114 ? -13.482 -3.662 -23.511 1.00 81.00 114 ALA A N 1
ATOM 847 C CA . ALA A 1 114 ? -12.922 -2.459 -24.125 1.00 81.00 114 ALA A CA 1
ATOM 848 C C . ALA A 1 114 ? -11.767 -1.867 -23.296 1.00 81.00 114 ALA A C 1
ATOM 850 O O . ALA A 1 114 ? -10.725 -1.506 -23.845 1.00 81.00 114 ALA A O 1
ATOM 851 N N . GLU A 1 115 ? -11.895 -1.818 -21.967 1.00 78.12 115 GLU A N 1
ATOM 852 C CA . GLU A 1 115 ? -10.831 -1.342 -21.078 1.00 78.12 115 GLU A CA 1
ATOM 853 C C . GLU A 1 115 ? -9.624 -2.288 -21.060 1.00 78.12 115 GLU A C 1
ATOM 855 O O . GLU A 1 115 ? -8.477 -1.834 -21.074 1.00 78.12 115 GLU A O 1
ATOM 860 N N . LYS A 1 116 ? -9.849 -3.608 -21.075 1.00 81.25 116 LYS A N 1
ATOM 861 C CA . LYS A 1 116 ? -8.764 -4.589 -21.216 1.00 81.25 116 LYS A CA 1
ATOM 862 C C . LYS A 1 116 ? -8.035 -4.425 -22.544 1.00 81.25 116 LYS A C 1
ATOM 864 O O . LYS A 1 116 ? -6.805 -4.452 -22.545 1.00 81.25 116 LYS A O 1
ATOM 869 N N . ALA A 1 117 ? -8.764 -4.234 -23.643 1.00 81.94 117 ALA A N 1
ATOM 870 C CA . ALA A 1 117 ? -8.184 -4.017 -24.963 1.00 81.94 117 ALA A CA 1
ATOM 871 C C . ALA A 1 117 ? -7.362 -2.719 -25.003 1.00 81.94 117 ALA A C 1
ATOM 873 O O . ALA A 1 117 ? -6.191 -2.754 -25.380 1.00 81.94 117 ALA A O 1
ATOM 874 N N . ALA A 1 118 ? -7.913 -1.610 -24.503 1.00 80.62 118 ALA A N 1
ATOM 875 C CA . ALA A 1 118 ? -7.208 -0.331 -24.415 1.00 80.62 118 ALA A CA 1
ATOM 876 C C . ALA A 1 118 ? -5.954 -0.423 -23.529 1.00 80.62 118 ALA A C 1
ATOM 878 O O . ALA A 1 118 ? -4.890 0.094 -23.871 1.00 80.62 118 ALA A O 1
ATOM 879 N N . ARG A 1 119 ? -6.035 -1.138 -22.400 1.00 81.50 119 ARG A N 1
ATOM 880 C CA . ARG A 1 119 ? -4.884 -1.366 -21.516 1.00 81.50 119 ARG A CA 1
ATOM 881 C C . ARG A 1 119 ? -3.835 -2.265 -22.164 1.00 81.50 119 ARG A C 1
ATOM 883 O O . ARG A 1 119 ? -2.642 -2.021 -21.990 1.00 81.50 119 ARG A O 1
ATOM 890 N N . ALA A 1 120 ? -4.246 -3.289 -22.907 1.00 82.69 120 ALA A N 1
ATOM 891 C CA . ALA A 1 120 ? -3.338 -4.142 -23.663 1.00 82.69 120 ALA A CA 1
ATOM 892 C C . ALA A 1 120 ? -2.620 -3.352 -24.767 1.00 82.69 120 ALA A C 1
ATOM 894 O O . ALA A 1 120 ? -1.410 -3.501 -24.931 1.00 82.69 120 ALA A O 1
ATOM 895 N N . GLU A 1 121 ? -3.329 -2.465 -25.464 1.00 79.44 121 GLU A N 1
ATOM 896 C CA . GLU A 1 121 ? -2.760 -1.594 -26.491 1.00 79.44 121 GLU A CA 1
ATOM 897 C C . GLU A 1 121 ? -1.770 -0.583 -25.896 1.00 79.44 121 GLU A C 1
ATOM 899 O O . GLU A 1 121 ? -0.627 -0.497 -26.349 1.00 79.44 121 GLU A O 1
ATOM 904 N N . ALA A 1 122 ? -2.143 0.091 -24.805 1.00 79.69 122 ALA A N 1
ATOM 905 C CA . ALA A 1 122 ? -1.250 1.000 -24.089 1.00 79.69 122 ALA A CA 1
ATOM 906 C C . ALA A 1 122 ? 0.003 0.279 -23.557 1.00 79.69 122 ALA A C 1
ATOM 908 O O . ALA A 1 122 ? 1.121 0.791 -23.656 1.00 79.69 122 ALA A O 1
ATOM 909 N N . ASN A 1 123 ? -0.156 -0.940 -23.032 1.00 81.19 123 ASN A N 1
ATOM 910 C CA . ASN A 1 123 ? 0.968 -1.762 -22.587 1.00 81.19 123 ASN A CA 1
ATOM 911 C C . ASN A 1 123 ? 1.865 -2.188 -23.753 1.00 81.19 123 ASN A C 1
ATOM 913 O O . ASN A 1 123 ? 3.086 -2.212 -23.597 1.00 81.19 123 ASN A O 1
ATOM 917 N N . LYS A 1 124 ? 1.287 -2.499 -24.918 1.00 81.31 124 LYS A N 1
ATOM 918 C CA . LYS A 1 124 ? 2.037 -2.843 -26.131 1.00 81.31 124 LYS A CA 1
ATOM 919 C C . LYS A 1 124 ? 2.845 -1.649 -26.637 1.00 81.31 124 LYS A C 1
ATOM 921 O O . LYS A 1 124 ? 4.020 -1.826 -26.943 1.00 81.31 124 LYS A O 1
ATOM 926 N N . ALA A 1 125 ? 2.261 -0.451 -26.651 1.00 79.69 125 ALA A N 1
ATOM 927 C CA . ALA A 1 125 ? 2.957 0.780 -27.025 1.00 79.69 125 ALA A CA 1
ATOM 928 C C . ALA A 1 125 ? 4.140 1.067 -26.084 1.00 79.69 125 ALA A C 1
ATOM 930 O O . ALA A 1 125 ? 5.274 1.201 -26.538 1.00 79.69 125 ALA A O 1
ATOM 931 N N . ARG A 1 126 ? 3.913 1.019 -24.763 1.00 79.62 126 ARG A N 1
ATOM 932 C CA . ARG A 1 126 ? 4.985 1.184 -23.762 1.00 79.62 126 ARG A CA 1
ATOM 933 C C . ARG A 1 126 ? 6.060 0.103 -23.859 1.00 79.62 126 ARG A C 1
ATOM 935 O O . ARG A 1 126 ? 7.238 0.368 -23.639 1.00 79.62 126 ARG A O 1
ATOM 942 N N . ALA A 1 127 ? 5.678 -1.140 -24.147 1.00 82.19 127 ALA A N 1
ATOM 943 C CA . ALA A 1 127 ? 6.637 -2.223 -24.333 1.00 82.19 127 ALA A CA 1
ATOM 944 C C . ALA A 1 127 ? 7.476 -2.028 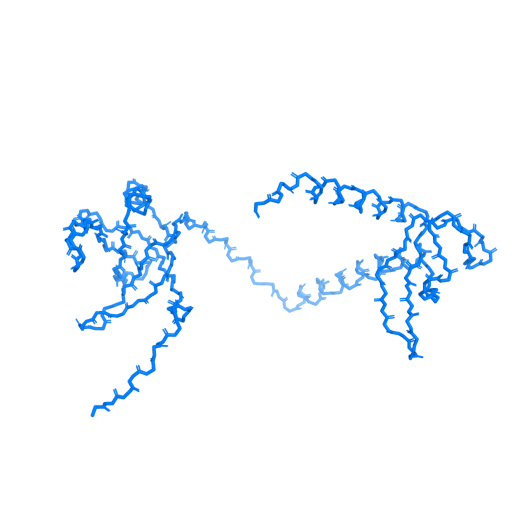-25.601 1.00 82.19 127 ALA A C 1
ATOM 946 O O . ALA A 1 127 ? 8.667 -2.318 -25.561 1.00 82.19 127 ALA A O 1
ATOM 947 N N . ALA A 1 128 ? 6.886 -1.530 -26.692 1.00 83.06 128 ALA A N 1
ATOM 948 C CA . ALA A 1 128 ? 7.601 -1.214 -27.924 1.00 83.06 128 ALA A CA 1
ATOM 949 C C . ALA A 1 128 ? 8.629 -0.096 -27.705 1.00 83.06 128 ALA A C 1
ATOM 951 O O . ALA A 1 128 ? 9.782 -0.263 -28.084 1.00 83.06 128 ALA A O 1
ATOM 952 N N . GLU A 1 129 ? 8.247 0.972 -27.005 1.00 81.38 129 GLU A N 1
ATOM 953 C CA . GLU A 1 129 ? 9.140 2.080 -26.649 1.00 81.38 129 GLU A CA 1
ATOM 954 C C . GLU A 1 129 ? 10.323 1.608 -25.790 1.00 81.38 129 GLU A C 1
ATOM 956 O O . GLU A 1 129 ? 11.482 1.809 -26.152 1.00 81.38 129 GLU A O 1
ATOM 961 N N . ARG A 1 130 ? 10.064 0.851 -24.710 1.00 83.50 130 ARG A N 1
ATOM 962 C CA . ARG A 1 130 ? 11.156 0.254 -23.916 1.00 83.50 130 ARG A CA 1
ATOM 963 C C . ARG A 1 130 ? 12.012 -0.699 -24.729 1.00 83.50 130 ARG A C 1
ATOM 965 O O . ARG A 1 130 ? 13.220 -0.773 -24.527 1.00 83.50 130 ARG A O 1
ATOM 972 N N . ASN A 1 131 ? 11.377 -1.492 -25.589 1.00 87.12 131 ASN A N 1
ATOM 973 C CA . ASN A 1 131 ? 12.085 -2.440 -26.420 1.00 87.12 131 ASN A CA 1
ATOM 974 C C . ASN A 1 131 ? 12.936 -1.739 -27.450 1.00 87.12 131 ASN A C 1
ATOM 976 O O . ASN A 1 131 ? 13.938 -2.344 -27.768 1.00 87.12 131 ASN A O 1
ATOM 980 N N . ALA A 1 132 ? 12.598 -0.539 -27.931 1.00 87.12 132 ALA A N 1
ATOM 981 C CA . ALA A 1 132 ? 13.416 0.250 -28.848 1.00 87.12 132 ALA A CA 1
ATOM 982 C C . ALA A 1 132 ? 14.710 0.738 -28.178 1.00 87.12 132 ALA A C 1
ATOM 984 O O . ALA A 1 132 ? 15.771 0.655 -28.789 1.00 87.12 132 ALA A O 1
ATOM 985 N N . SER A 1 133 ? 14.661 1.075 -26.891 1.00 89.88 133 SER A N 1
ATOM 986 C CA . SER A 1 133 ? 15.784 1.682 -26.157 1.00 89.88 133 SER A CA 1
ATOM 987 C C . SER A 1 133 ? 16.635 0.702 -25.336 1.00 89.88 133 SER A C 1
ATOM 989 O O . SER A 1 133 ? 17.288 1.102 -24.372 1.00 89.88 133 SER A O 1
ATOM 991 N N . ARG A 1 134 ? 16.605 -0.599 -25.666 1.00 92.44 134 ARG A N 1
ATOM 992 C CA . ARG A 1 134 ? 17.421 -1.621 -24.987 1.00 92.44 134 ARG A CA 1
ATOM 993 C C . ARG A 1 134 ? 17.939 -2.728 -25.899 1.00 92.44 134 ARG A C 1
ATOM 995 O O . ARG A 1 134 ? 17.302 -3.057 -26.904 1.00 92.44 134 ARG A O 1
ATOM 1002 N N . VAL A 1 135 ? 19.042 -3.349 -25.490 1.00 92.81 135 VAL A N 1
ATOM 1003 C CA . VAL A 1 135 ? 19.613 -4.577 -26.070 1.00 92.81 135 VAL A CA 1
ATOM 1004 C C . VAL A 1 135 ? 19.911 -5.566 -24.943 1.00 92.81 135 VAL A C 1
ATOM 1006 O O . VAL A 1 135 ? 20.340 -5.170 -23.862 1.00 92.81 135 VAL A O 1
ATOM 1009 N N . ALA A 1 136 ? 19.636 -6.852 -25.174 1.00 92.12 136 ALA A N 1
ATOM 1010 C CA . ALA A 1 136 ? 20.044 -7.911 -24.256 1.00 92.12 136 ALA A CA 1
ATOM 1011 C C . ALA A 1 136 ? 21.512 -8.261 -24.515 1.00 92.12 136 ALA A C 1
ATOM 1013 O O . ALA A 1 136 ? 21.890 -8.538 -25.651 1.00 92.12 136 ALA A O 1
ATOM 1014 N N . VAL A 1 137 ? 22.310 -8.248 -23.459 1.00 91.81 137 VAL A N 1
ATOM 1015 C CA . VAL A 1 137 ? 23.761 -8.454 -23.485 1.00 91.81 137 VAL A CA 1
ATOM 1016 C C . VAL A 1 137 ? 24.132 -9.488 -22.432 1.00 91.81 137 VAL A C 1
ATOM 1018 O O . VAL A 1 137 ? 23.401 -9.667 -21.456 1.00 91.81 137 VAL A O 1
ATOM 1021 N N . GLU A 1 138 ? 25.239 -10.195 -22.629 1.00 91.94 138 GLU A N 1
ATOM 1022 C CA . GLU A 1 138 ? 25.731 -11.135 -21.624 1.00 91.94 138 GLU A CA 1
ATOM 1023 C C . GLU A 1 138 ? 26.118 -10.369 -20.351 1.00 91.94 138 GLU A C 1
ATOM 1025 O O . GLU A 1 138 ? 26.636 -9.251 -20.406 1.00 91.94 138 GLU A O 1
ATOM 1030 N N . ALA A 1 139 ? 25.797 -10.925 -19.183 1.00 89.31 139 ALA A N 1
ATOM 1031 C CA . ALA A 1 139 ? 26.051 -10.241 -17.924 1.00 89.31 139 ALA A CA 1
ATOM 1032 C C . ALA A 1 139 ? 27.552 -9.928 -17.772 1.00 89.31 139 ALA A C 1
ATOM 1034 O O . ALA A 1 139 ? 28.398 -10.812 -17.880 1.00 89.31 139 ALA A O 1
ATOM 1035 N N . GLY A 1 140 ? 27.875 -8.655 -17.532 1.00 85.81 140 GLY A N 1
ATOM 1036 C CA . GLY A 1 140 ? 29.255 -8.180 -17.400 1.00 85.81 140 GLY A CA 1
ATOM 1037 C C . GLY A 1 140 ? 29.996 -7.935 -18.719 1.00 85.81 140 GLY A C 1
ATOM 1038 O O . GLY A 1 140 ? 31.149 -7.519 -18.671 1.00 85.81 140 GLY A O 1
ATOM 1039 N N . SER A 1 141 ? 29.370 -8.146 -19.885 1.00 89.06 141 SER A N 1
ATOM 1040 C CA . SER A 1 141 ? 30.029 -7.907 -21.179 1.00 89.06 141 SER A CA 1
ATOM 1041 C C . SER A 1 141 ? 30.049 -6.439 -21.607 1.00 89.06 141 SER A C 1
ATOM 1043 O O . SER A 1 141 ? 30.824 -6.082 -22.488 1.00 89.06 141 SER A O 1
ATOM 1045 N N . VAL A 1 142 ? 29.166 -5.611 -21.046 1.00 88.50 142 VAL A N 1
ATOM 1046 C CA . VAL A 1 142 ? 29.079 -4.170 -21.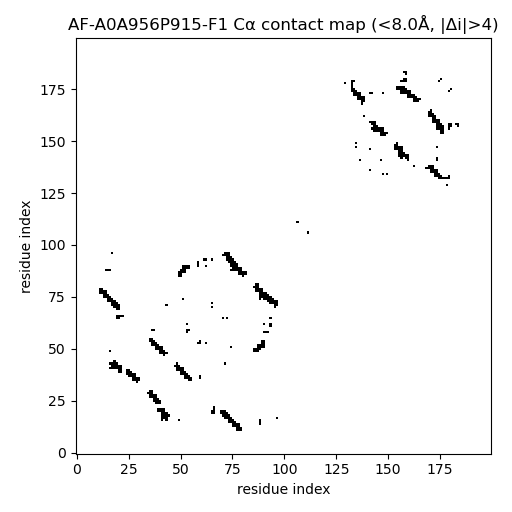322 1.00 88.50 142 VAL A CA 1
ATOM 1047 C C . VAL A 1 142 ? 28.781 -3.401 -20.039 1.00 88.50 142 VAL A C 1
ATOM 1049 O O . VAL A 1 142 ? 28.025 -3.867 -19.181 1.00 88.50 142 VAL A O 1
ATOM 1052 N N . GLY A 1 143 ? 29.371 -2.220 -19.925 1.00 90.19 143 GLY A N 1
ATOM 1053 C CA . GLY A 1 143 ? 29.171 -1.254 -18.856 1.00 90.19 143 GLY A CA 1
ATOM 1054 C C . GLY A 1 143 ? 28.517 0.041 -19.336 1.00 90.19 143 GLY A C 1
ATOM 1055 O O . GLY A 1 143 ? 28.197 0.225 -20.509 1.00 90.19 143 GLY A O 1
ATOM 1056 N N . ILE A 1 144 ? 28.309 0.960 -18.394 1.00 90.25 144 ILE A N 1
ATOM 1057 C CA . ILE A 1 144 ? 27.863 2.326 -18.692 1.00 90.25 144 ILE A CA 1
ATOM 1058 C C . ILE A 1 144 ? 28.993 3.059 -19.431 1.00 90.25 144 ILE A C 1
ATOM 1060 O O . ILE A 1 144 ? 30.143 2.998 -19.002 1.00 90.25 144 ILE A O 1
ATOM 1064 N N . GLY A 1 145 ? 28.659 3.752 -20.521 1.00 88.81 145 GLY A N 1
ATOM 1065 C CA . GLY A 1 145 ? 29.608 4.425 -21.416 1.00 88.81 145 GLY A CA 1
ATOM 1066 C C . GLY A 1 145 ? 30.125 3.550 -22.564 1.00 88.81 145 GLY A C 1
ATOM 1067 O O . GLY A 1 145 ? 30.731 4.072 -23.499 1.00 88.81 145 GLY A O 1
ATOM 1068 N N . ASP A 1 146 ? 29.854 2.240 -22.546 1.00 91.81 146 ASP A N 1
ATOM 1069 C CA . ASP A 1 146 ? 30.182 1.364 -23.671 1.00 91.81 146 ASP A CA 1
ATOM 1070 C C . ASP A 1 146 ? 29.220 1.576 -24.844 1.00 91.81 146 ASP A C 1
ATOM 1072 O O . ASP A 1 146 ? 28.141 2.151 -24.711 1.00 91.8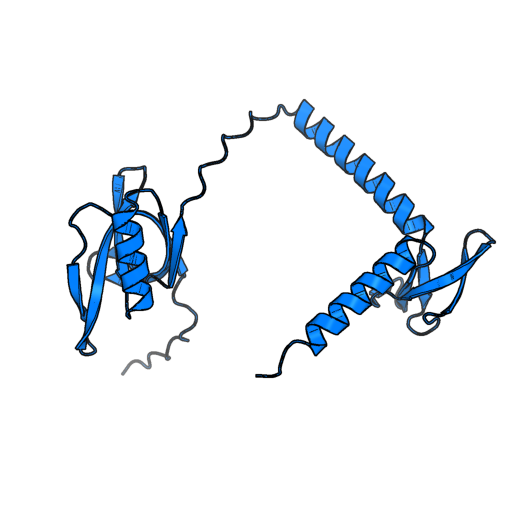1 146 ASP A O 1
ATOM 1076 N N . THR A 1 147 ? 29.603 1.091 -26.026 1.00 93.12 147 THR A N 1
ATOM 1077 C CA . THR A 1 147 ? 28.769 1.171 -27.230 1.00 93.12 147 THR A CA 1
ATOM 1078 C C . THR A 1 147 ? 28.129 -0.178 -27.545 1.00 93.12 147 THR A C 1
ATOM 1080 O O . THR A 1 147 ? 28.828 -1.176 -27.709 1.00 93.12 147 THR A O 1
ATOM 1083 N N . VAL A 1 148 ? 26.807 -0.192 -27.712 1.00 92.06 148 VAL A N 1
ATOM 1084 C CA . VAL A 1 148 ? 26.035 -1.342 -28.205 1.00 92.06 148 VAL A CA 1
ATOM 1085 C C . VAL A 1 148 ? 25.429 -1.029 -29.566 1.00 92.06 148 VAL A C 1
ATOM 1087 O O . VAL A 1 148 ? 25.085 0.114 -29.855 1.00 92.06 148 VAL A O 1
ATOM 1090 N N . GLU A 1 149 ? 25.296 -2.040 -30.419 1.00 91.75 149 GLU A N 1
ATOM 1091 C CA . GLU A 1 149 ? 24.656 -1.885 -31.723 1.00 91.75 149 GLU A CA 1
ATOM 1092 C C . GLU A 1 149 ? 23.234 -2.433 -31.693 1.00 91.75 149 GLU A C 1
ATOM 1094 O O . GLU A 1 149 ? 22.973 -3.516 -31.160 1.00 91.75 149 GLU A O 1
ATOM 1099 N N . LYS A 1 150 ? 22.314 -1.684 -32.296 1.00 89.00 150 LYS A N 1
ATOM 1100 C CA . LYS A 1 150 ? 20.944 -2.112 -32.509 1.00 89.00 150 LYS A CA 1
ATOM 1101 C C . LYS A 1 150 ? 20.408 -1.585 -33.825 1.00 89.00 150 LYS A C 1
ATOM 1103 O O . LYS A 1 150 ? 20.560 -0.407 -34.118 1.00 89.00 150 LYS A O 1
ATOM 1108 N N . ASP A 1 151 ? 19.764 -2.457 -34.598 1.00 87.56 151 ASP A N 1
ATOM 1109 C CA . ASP A 1 151 ? 19.159 -2.102 -35.887 1.00 87.56 151 ASP A CA 1
ATOM 1110 C C . ASP A 1 151 ? 20.160 -1.386 -36.828 1.00 87.56 151 ASP A C 1
ATOM 1112 O O . ASP A 1 151 ? 19.790 -0.525 -37.622 1.00 87.56 151 ASP A O 1
ATOM 1116 N N . GLY A 1 152 ? 21.452 -1.734 -36.722 1.00 86.88 152 GLY A N 1
ATOM 1117 C CA . GLY A 1 152 ? 22.553 -1.133 -37.486 1.00 86.88 152 GLY A CA 1
ATOM 1118 C C . GLY A 1 152 ? 23.053 0.222 -36.967 1.00 86.88 152 GLY A C 1
ATOM 1119 O O . GLY A 1 152 ? 23.913 0.837 -37.598 1.00 86.88 152 GLY A O 1
ATOM 1120 N N . VAL A 1 153 ? 22.537 0.705 -35.834 1.00 89.75 153 VAL A N 1
ATOM 1121 C CA . VAL A 1 153 ? 22.918 1.977 -35.209 1.00 89.75 153 VAL A CA 1
ATOM 1122 C C . VAL A 1 153 ? 23.673 1.717 -33.910 1.00 89.75 153 VAL A C 1
ATOM 1124 O O . VAL A 1 153 ? 23.279 0.895 -33.083 1.00 89.75 153 VAL A O 1
ATOM 1127 N N . LYS A 1 154 ? 24.785 2.431 -33.727 1.00 92.44 154 LYS A N 1
ATOM 1128 C CA . LYS A 1 154 ? 25.583 2.388 -32.501 1.00 92.44 154 LYS A CA 1
ATOM 1129 C C . LYS A 1 154 ? 25.023 3.362 -31.472 1.00 92.44 154 LYS A C 1
ATOM 1131 O O . LYS A 1 154 ? 24.828 4.537 -31.775 1.00 92.44 154 LYS A O 1
ATOM 1136 N N . HIS A 1 155 ? 24.817 2.871 -30.260 1.00 92.69 155 HIS A N 1
ATOM 1137 C CA . HIS A 1 155 ? 24.274 3.618 -29.139 1.00 92.69 155 HIS A CA 1
ATOM 1138 C C . HIS A 1 155 ? 25.194 3.509 -27.928 1.00 92.69 155 HIS A C 1
ATOM 1140 O O . HIS A 1 155 ? 25.693 2.429 -27.617 1.00 92.69 155 HIS A O 1
ATOM 1146 N N . GLU A 1 156 ? 25.390 4.622 -27.232 1.00 93.38 156 GLU A N 1
ATOM 1147 C CA . GLU A 1 156 ? 26.078 4.640 -25.944 1.00 93.38 156 GLU A CA 1
ATOM 1148 C C . GLU A 1 156 ? 25.146 4.118 -24.844 1.00 93.38 156 GLU A C 1
ATOM 1150 O O . GLU A 1 156 ? 23.982 4.513 -24.759 1.00 93.38 156 GLU A O 1
ATOM 1155 N N . VAL A 1 157 ? 25.653 3.217 -24.007 1.00 94.31 157 VAL A N 1
ATOM 1156 C CA . VAL A 1 157 ? 24.919 2.633 -22.887 1.00 94.31 157 VAL A CA 1
ATOM 1157 C C . VAL A 1 157 ? 24.872 3.630 -21.738 1.00 94.31 157 VAL A C 1
ATOM 1159 O O . VAL A 1 157 ? 25.894 3.977 -21.153 1.00 94.31 157 VAL A O 1
ATOM 1162 N N . ASN A 1 158 ? 23.667 4.044 -21.357 1.00 94.12 158 ASN A N 1
ATOM 1163 C CA . ASN A 1 158 ? 23.456 4.948 -20.228 1.00 94.12 158 ASN A CA 1
ATOM 1164 C C . ASN A 1 158 ? 23.171 4.190 -18.923 1.00 94.12 158 ASN A C 1
ATOM 1166 O O . ASN A 1 158 ? 23.459 4.700 -17.844 1.00 94.12 158 ASN A O 1
ATOM 1170 N N . HIS A 1 159 ? 22.616 2.976 -19.001 1.00 93.00 159 HIS A N 1
ATOM 1171 C CA . HIS A 1 159 ? 22.291 2.165 -17.827 1.00 93.00 159 HIS A CA 1
ATOM 1172 C C . HIS A 1 159 ? 22.332 0.665 -18.142 1.00 93.00 159 HIS A C 1
ATOM 1174 O O . HIS A 1 159 ? 21.916 0.239 -19.219 1.00 93.00 159 HIS A O 1
ATOM 1180 N N . VAL A 1 160 ? 22.775 -0.147 -17.182 1.00 92.31 160 VAL A N 1
ATOM 1181 C CA . VAL A 1 160 ? 22.716 -1.614 -17.250 1.00 92.31 160 VAL A CA 1
ATOM 1182 C C . VAL A 1 160 ? 21.775 -2.098 -16.155 1.00 92.31 160 VAL A C 1
ATOM 1184 O O . VAL A 1 160 ? 21.984 -1.803 -14.981 1.00 92.31 160 VAL A O 1
ATOM 1187 N N . GLY A 1 161 ? 20.715 -2.799 -16.556 1.00 89.62 161 GLY A N 1
ATOM 1188 C CA . GLY A 1 161 ? 19.719 -3.328 -15.628 1.00 89.62 161 GLY A CA 1
ATOM 1189 C C . GLY A 1 161 ? 20.190 -4.567 -14.869 1.00 89.62 161 GLY A C 1
ATOM 1190 O O . GLY A 1 161 ? 21.287 -5.081 -15.080 1.00 89.62 161 GLY A O 1
ATOM 1191 N N . GLU A 1 162 ? 19.306 -5.080 -14.016 1.00 90.75 162 GLU A N 1
ATOM 1192 C CA . GLU A 1 162 ? 19.542 -6.309 -13.258 1.00 90.75 162 GLU A CA 1
ATOM 1193 C C . GLU A 1 162 ? 19.762 -7.521 -14.171 1.00 90.75 162 GLU A C 1
ATOM 1195 O O . GLU A 1 162 ? 19.212 -7.617 -15.277 1.00 90.75 162 GLU A O 1
ATOM 1200 N N . THR A 1 163 ? 20.572 -8.458 -13.683 1.00 92.31 163 THR A N 1
ATOM 1201 C CA . THR A 1 163 ? 20.849 -9.709 -14.378 1.00 92.31 163 THR A CA 1
ATOM 1202 C C . THR A 1 163 ? 19.686 -10.683 -14.219 1.00 92.31 163 THR A C 1
ATOM 1204 O O . THR A 1 163 ? 19.077 -10.804 -13.158 1.00 92.31 163 THR A O 1
ATOM 1207 N N . PHE A 1 164 ? 19.367 -11.399 -15.292 1.00 91.38 164 PHE A N 1
ATOM 1208 C CA . PHE A 1 164 ? 18.335 -12.430 -15.315 1.00 91.38 164 PHE A CA 1
ATOM 1209 C C . PHE A 1 164 ? 18.767 -13.601 -16.198 1.00 91.38 164 PHE A C 1
ATOM 1211 O O . PHE A 1 164 ? 19.657 -13.473 -17.040 1.00 91.38 164 PHE A O 1
ATOM 1218 N N . GLU A 1 165 ? 18.145 -14.762 -16.001 1.00 92.00 165 GLU A N 1
ATOM 1219 C CA . GLU A 1 165 ? 18.434 -15.946 -16.805 1.00 92.00 165 GLU A CA 1
ATOM 1220 C C . GLU A 1 165 ? 17.614 -15.940 -18.099 1.00 92.00 165 GLU A C 1
ATOM 1222 O O . GLU A 1 165 ? 16.396 -15.741 -18.089 1.00 92.00 165 GLU A O 1
ATOM 1227 N N . ARG A 1 166 ? 18.286 -16.171 -19.227 1.00 90.50 166 ARG A N 1
ATOM 1228 C CA . ARG A 1 166 ? 17.661 -16.357 -20.536 1.00 90.50 166 ARG A CA 1
ATOM 1229 C C . ARG A 1 166 ? 18.457 -17.372 -21.340 1.00 90.50 166 ARG A C 1
ATOM 1231 O O . ARG A 1 166 ? 19.668 -17.233 -21.478 1.00 90.50 166 ARG A O 1
ATOM 1238 N N . ASP A 1 167 ? 17.772 -18.384 -21.869 1.00 88.06 167 ASP A N 1
ATOM 1239 C CA . ASP A 1 167 ? 18.376 -19.435 -22.698 1.00 88.06 167 ASP A CA 1
ATOM 1240 C C . ASP A 1 167 ? 19.607 -20.100 -22.033 1.00 88.06 167 ASP A C 1
ATOM 1242 O O . ASP A 1 167 ? 20.598 -20.418 -22.689 1.00 88.06 167 ASP A O 1
ATOM 1246 N N . GLY A 1 168 ? 19.561 -20.278 -20.703 1.00 87.50 168 GLY A N 1
ATOM 1247 C CA . GLY A 1 168 ? 20.639 -20.877 -19.906 1.00 87.50 168 GLY A CA 1
ATOM 1248 C C . GLY A 1 168 ? 21.858 -19.975 -19.670 1.00 87.50 168 GLY A C 1
ATOM 1249 O O . GLY A 1 168 ? 22.895 -20.462 -19.221 1.00 87.50 168 GLY A O 1
ATOM 1250 N N . LYS A 1 169 ? 21.765 -18.673 -19.973 1.00 90.25 169 LYS A N 1
ATOM 1251 C CA . LYS A 1 169 ? 22.820 -17.678 -19.734 1.00 90.25 169 LYS A CA 1
ATOM 1252 C C . LYS A 1 169 ? 22.330 -16.542 -18.845 1.00 90.25 169 LYS A C 1
ATOM 1254 O O . LYS A 1 169 ? 21.161 -16.162 -18.899 1.00 90.25 169 LYS A O 1
ATOM 1259 N N . GLN A 1 170 ? 23.245 -15.962 -18.068 1.00 94.44 170 GLN A N 1
ATOM 1260 C CA . GLN A 1 170 ? 22.981 -14.697 -17.388 1.00 94.44 170 GLN A CA 1
ATOM 1261 C C . GLN A 1 170 ? 23.111 -13.548 -18.381 1.00 94.44 170 GLN A C 1
ATOM 1263 O O . GLN A 1 170 ? 24.148 -13.362 -19.018 1.00 94.44 170 GLN A O 1
ATOM 1268 N N . VAL A 1 171 ? 22.045 -12.771 -18.498 1.00 93.94 171 VAL A N 1
ATOM 1269 C CA . VAL A 1 171 ? 21.966 -11.610 -19.377 1.00 93.94 171 VAL A CA 1
ATOM 1270 C C . VAL A 1 171 ? 21.507 -10.394 -18.588 1.00 93.94 171 VAL A C 1
ATOM 1272 O O . VAL A 1 171 ? 20.822 -10.517 -17.576 1.00 93.94 171 VAL A O 1
ATOM 1275 N N . ALA A 1 172 ? 21.864 -9.212 -19.067 1.00 93.00 172 ALA A N 1
ATOM 1276 C CA . ALA A 1 172 ? 21.323 -7.944 -18.600 1.00 93.00 172 ALA A CA 1
ATOM 1277 C C . ALA A 1 172 ? 20.727 -7.180 -19.787 1.00 93.00 172 ALA A C 1
ATOM 1279 O O . ALA A 1 172 ? 20.999 -7.485 -20.950 1.00 93.00 172 ALA A O 1
ATOM 1280 N N . TYR A 1 173 ? 19.901 -6.175 -19.505 1.00 93.88 173 TYR A N 1
ATOM 1281 C CA . TYR A 1 173 ? 19.519 -5.201 -20.525 1.00 93.88 173 TYR A CA 1
ATOM 1282 C C . TYR A 1 173 ? 20.432 -3.984 -20.428 1.00 93.88 173 TYR A C 1
ATOM 1284 O O . TYR A 1 173 ? 20.462 -3.321 -19.392 1.00 93.88 173 TYR A O 1
ATOM 1292 N N . ALA A 1 174 ? 21.131 -3.680 -21.518 1.00 93.56 174 ALA A N 1
ATOM 1293 C CA . ALA A 1 174 ? 21.791 -2.399 -21.715 1.00 93.56 174 ALA A CA 1
ATOM 1294 C C . ALA A 1 174 ? 20.775 -1.411 -22.298 1.00 93.56 174 ALA A C 1
ATOM 1296 O O . ALA A 1 174 ? 20.185 -1.673 -23.350 1.00 93.56 174 ALA A O 1
ATOM 1297 N N . TYR A 1 175 ? 20.554 -0.305 -21.595 1.00 93.88 175 TYR A N 1
ATOM 1298 C CA . TYR A 1 175 ? 19.624 0.757 -21.959 1.00 93.88 175 TYR A CA 1
ATOM 1299 C C . TYR A 1 175 ? 20.382 1.978 -22.474 1.00 93.88 175 TYR A C 1
ATOM 1301 O O . TYR A 1 175 ? 21.423 2.351 -21.930 1.00 93.88 175 TYR A O 1
ATOM 1309 N N . PHE A 1 176 ? 19.824 2.621 -23.493 1.00 93.19 176 PHE A N 1
ATOM 1310 C CA . PHE A 1 176 ? 20.398 3.794 -24.151 1.00 93.19 176 PHE A CA 1
ATOM 1311 C C . PHE A 1 176 ? 19.319 4.831 -24.481 1.00 93.19 176 PHE A C 1
ATOM 1313 O O . PHE A 1 176 ? 18.120 4.554 -24.386 1.00 93.19 176 PHE A O 1
ATOM 1320 N N . GLY A 1 177 ? 19.742 6.034 -24.867 1.00 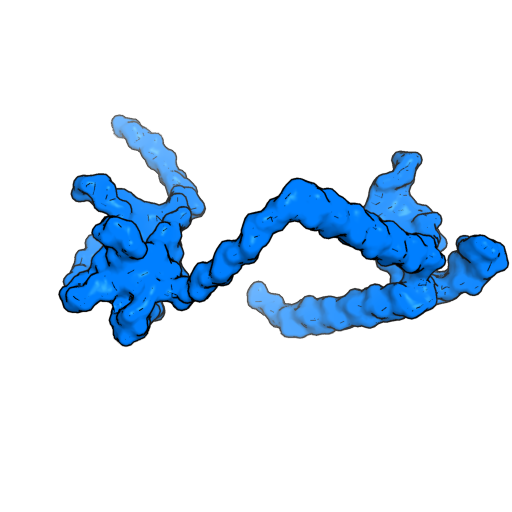89.50 177 GLY A N 1
ATOM 1321 C CA . GLY A 1 177 ? 18.836 7.139 -25.185 1.00 89.50 177 GLY A CA 1
ATOM 1322 C C . GLY A 1 177 ? 18.102 7.668 -23.949 1.00 89.50 177 GLY A C 1
ATOM 1323 O O . GLY A 1 177 ? 18.549 7.478 -22.818 1.00 89.50 177 GLY A O 1
ATOM 1324 N N . GLU A 1 178 ? 16.959 8.325 -24.156 1.00 89.00 178 GLU A N 1
ATOM 1325 C CA . GLU A 1 178 ? 16.214 8.998 -23.078 1.00 89.00 178 GLU A CA 1
ATOM 1326 C C . GLU A 1 178 ? 15.828 8.047 -21.938 1.00 89.00 178 GLU A C 1
ATOM 1328 O O . GLU A 1 178 ? 16.043 8.364 -20.770 1.00 89.00 178 GLU A O 1
ATOM 1333 N N . LEU A 1 179 ? 15.353 6.840 -22.265 1.00 88.00 179 LEU A N 1
ATOM 1334 C CA . LEU A 1 179 ? 14.999 5.839 -21.257 1.00 88.00 179 LEU A CA 1
ATOM 1335 C C . LEU A 1 179 ? 16.222 5.375 -20.454 1.00 88.00 179 LEU A C 1
ATOM 1337 O O . LEU A 1 179 ? 16.132 5.186 -19.242 1.00 88.00 179 LEU A O 1
ATOM 1341 N N . GLY A 1 180 ? 17.367 5.184 -21.114 1.00 87.12 180 GLY A N 1
ATOM 1342 C CA . GLY A 1 180 ? 18.609 4.836 -20.428 1.00 87.12 180 GLY A CA 1
ATOM 1343 C C . GLY A 1 180 ? 19.058 5.938 -19.465 1.00 87.12 180 GLY A C 1
ATOM 1344 O O . GLY A 1 180 ? 19.431 5.641 -18.331 1.00 87.12 180 GLY A O 1
ATOM 1345 N N . ALA A 1 181 ? 18.966 7.202 -19.886 1.00 88.88 181 ALA A N 1
ATOM 1346 C CA . ALA A 1 181 ? 19.296 8.358 -19.056 1.00 88.88 181 ALA A CA 1
ATOM 1347 C C . ALA A 1 181 ? 18.343 8.515 -17.856 1.00 88.88 181 ALA A C 1
ATOM 1349 O O . ALA A 1 181 ? 18.797 8.775 -16.742 1.00 88.88 181 ALA A O 1
ATOM 1350 N N . GLU A 1 182 ? 17.039 8.299 -18.048 1.00 90.25 182 GLU A N 1
ATOM 1351 C CA . GLU A 1 182 ? 16.049 8.343 -16.964 1.00 90.25 182 GLU A CA 1
ATOM 1352 C C . GLU A 1 182 ? 16.322 7.266 -15.902 1.00 90.25 182 GLU A C 1
ATOM 1354 O O . GLU A 1 182 ? 16.278 7.538 -14.700 1.00 90.25 182 GLU A O 1
ATOM 1359 N N . LEU A 1 183 ? 16.641 6.040 -16.331 1.00 88.62 183 LEU A N 1
ATOM 1360 C CA . LEU A 1 183 ? 16.970 4.945 -15.417 1.00 88.62 183 LEU A CA 1
ATOM 1361 C C . LEU A 1 183 ? 18.277 5.204 -14.660 1.00 88.62 183 LEU A C 1
ATOM 1363 O O . LEU A 1 183 ? 18.349 4.925 -13.463 1.00 88.62 183 LEU A O 1
ATOM 1367 N N . ALA A 1 184 ? 19.279 5.788 -15.321 1.00 87.81 184 ALA A N 1
ATOM 1368 C CA . ALA A 1 184 ? 20.519 6.201 -14.672 1.00 87.81 184 ALA A CA 1
ATOM 1369 C C . ALA A 1 184 ? 20.274 7.278 -13.601 1.00 87.81 184 ALA A C 1
ATOM 1371 O O . ALA A 1 184 ? 20.794 7.167 -12.490 1.00 87.81 184 ALA A O 1
ATOM 1372 N N . ALA A 1 185 ? 19.437 8.279 -13.897 1.00 89.00 185 ALA A N 1
ATOM 1373 C CA . ALA A 1 185 ? 19.070 9.324 -12.943 1.00 89.00 185 ALA A CA 1
ATOM 1374 C C . ALA A 1 185 ? 18.340 8.749 -11.718 1.00 89.00 185 ALA A C 1
ATOM 1376 O O . ALA A 1 185 ? 18.726 9.037 -10.587 1.00 89.00 185 ALA A O 1
ATOM 1377 N N . LYS A 1 186 ? 17.359 7.862 -11.931 1.00 88.75 186 LYS A N 1
ATOM 1378 C CA . LYS A 1 186 ? 16.637 7.180 -10.842 1.00 88.75 186 LYS A CA 1
ATOM 1379 C C . LYS A 1 186 ? 17.554 6.321 -9.974 1.00 88.75 186 LYS A C 1
ATOM 1381 O O . LYS A 1 186 ? 17.418 6.316 -8.753 1.00 88.75 186 LYS A O 1
ATOM 1386 N N . ALA A 1 187 ? 18.495 5.602 -10.584 1.00 85.06 187 ALA A N 1
ATOM 1387 C CA . ALA A 1 187 ? 19.478 4.818 -9.842 1.00 85.06 187 ALA A CA 1
ATOM 1388 C C . ALA A 1 187 ? 20.395 5.717 -8.992 1.00 85.06 187 ALA A C 1
ATOM 1390 O O . ALA A 1 187 ? 20.682 5.388 -7.843 1.00 85.06 187 ALA A O 1
ATOM 1391 N N . ALA A 1 188 ? 20.803 6.872 -9.525 1.00 83.69 188 ALA A N 1
ATOM 1392 C CA . ALA A 1 188 ? 21.609 7.846 -8.798 1.00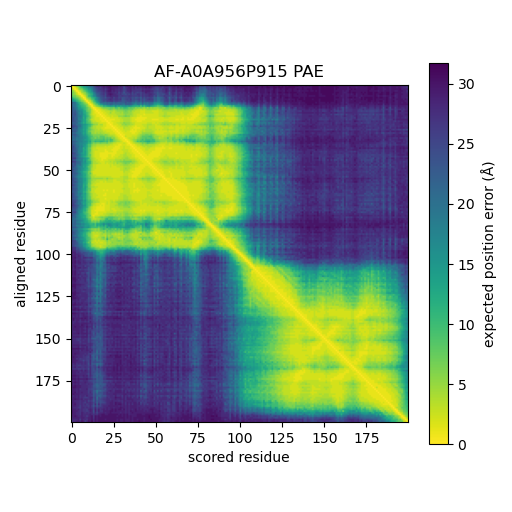 83.69 188 ALA A CA 1
ATOM 1393 C C . ALA A 1 188 ? 20.843 8.518 -7.642 1.00 83.69 188 ALA A C 1
ATOM 1395 O O . ALA A 1 188 ? 21.434 8.773 -6.596 1.00 83.69 188 ALA A O 1
ATOM 1396 N N . GLU A 1 189 ? 19.547 8.800 -7.802 1.00 84.50 189 GLU A N 1
ATOM 1397 C CA . GLU A 1 189 ? 18.694 9.296 -6.710 1.00 84.50 189 GLU A CA 1
ATOM 1398 C C . GLU A 1 189 ? 18.543 8.254 -5.600 1.00 84.50 189 GLU A C 1
ATOM 1400 O O . GLU A 1 189 ? 18.784 8.566 -4.436 1.00 84.50 189 GLU A O 1
ATOM 1405 N N . LYS A 1 190 ? 18.260 6.997 -5.959 1.00 81.25 190 LYS A N 1
ATOM 1406 C CA . LYS A 1 190 ? 18.149 5.901 -4.990 1.00 81.25 190 LYS A CA 1
ATOM 1407 C C . LYS A 1 190 ? 19.447 5.684 -4.203 1.00 81.25 190 LYS A C 1
ATOM 1409 O O . LYS A 1 190 ? 19.405 5.522 -2.989 1.00 81.25 190 LYS A O 1
ATOM 1414 N N . ALA A 1 191 ? 20.601 5.741 -4.871 1.00 76.06 191 ALA A N 1
ATOM 1415 C CA . ALA A 1 191 ? 21.898 5.626 -4.205 1.00 76.06 191 ALA A CA 1
ATOM 1416 C C . ALA A 1 191 ? 22.142 6.761 -3.192 1.00 76.06 191 ALA A C 1
ATOM 1418 O O . ALA A 1 191 ? 22.716 6.525 -2.134 1.00 76.06 191 ALA A O 1
ATOM 1419 N N . LYS A 1 192 ? 21.669 7.983 -3.479 1.00 76.12 192 LYS A N 1
ATOM 1420 C CA . LYS A 1 192 ? 21.752 9.114 -2.540 1.00 76.12 192 LYS A CA 1
ATOM 1421 C C . LYS A 1 192 ? 20.822 8.950 -1.335 1.00 76.12 192 LYS A C 1
ATOM 1423 O O . LYS A 1 192 ? 21.184 9.379 -0.247 1.00 76.12 192 LYS A O 1
ATOM 1428 N N . GLU A 1 193 ? 19.643 8.355 -1.510 1.00 71.81 193 GLU A N 1
ATOM 1429 C CA . GLU A 1 193 ? 18.705 8.076 -0.409 1.00 71.81 193 GLU A CA 1
ATOM 1430 C C . GLU A 1 193 ? 19.196 6.949 0.515 1.00 71.81 193 GLU A C 1
ATOM 1432 O O . GLU A 1 193 ? 19.025 7.022 1.734 1.00 71.81 193 GLU A O 1
ATOM 1437 N N . GLU A 1 194 ? 19.842 5.924 -0.049 1.00 65.56 194 GLU A N 1
ATOM 1438 C CA . GLU A 1 194 ? 20.444 4.827 0.719 1.00 65.56 194 GLU A CA 1
ATOM 1439 C C . GLU A 1 194 ? 21.694 5.285 1.493 1.00 65.56 194 GLU A C 1
ATOM 1441 O O . GLU A 1 194 ? 21.864 4.889 2.644 1.00 65.56 194 GLU A O 1
ATOM 1446 N N . ASP A 1 195 ? 22.511 6.184 0.931 1.00 59.88 195 ASP A N 1
ATOM 1447 C CA . ASP A 1 195 ? 23.669 6.790 1.618 1.00 59.88 195 ASP A CA 1
ATOM 1448 C C . ASP A 1 195 ? 23.250 7.836 2.676 1.00 59.88 195 ASP A C 1
ATOM 1450 O O . ASP A 1 195 ? 23.929 8.057 3.678 1.00 59.88 195 ASP A O 1
ATOM 1454 N N . ALA A 1 196 ? 22.075 8.454 2.505 1.00 56.75 196 ALA A N 1
ATOM 1455 C CA . ALA A 1 196 ? 21.482 9.369 3.483 1.00 56.75 196 ALA A CA 1
ATOM 1456 C C . ALA A 1 196 ? 20.730 8.659 4.626 1.00 56.75 196 ALA A C 1
ATOM 1458 O O . ALA A 1 196 ? 20.242 9.334 5.537 1.00 56.75 196 ALA A O 1
ATOM 1459 N N . SER A 1 197 ? 20.627 7.326 4.607 1.00 49.56 197 SER A N 1
ATOM 1460 C CA . SER A 1 197 ? 20.071 6.552 5.719 1.00 49.56 197 SER A CA 1
ATOM 1461 C C . SER A 1 197 ? 21.173 6.277 6.750 1.00 49.56 197 SER A C 1
ATOM 1463 O O . SER A 1 197 ? 22.042 5.444 6.495 1.00 49.56 197 SER A O 1
ATOM 1465 N N . PRO A 1 198 ? 21.178 6.937 7.927 1.00 44.09 198 PRO A N 1
ATOM 1466 C CA . PRO A 1 198 ? 22.141 6.616 8.965 1.00 44.09 198 PRO A CA 1
ATOM 1467 C C . PRO A 1 198 ? 21.897 5.178 9.414 1.00 44.09 198 PRO A C 1
ATOM 1469 O O . PRO A 1 198 ? 20.792 4.822 9.827 1.00 44.09 198 PRO A O 1
ATOM 1472 N N . SER A 1 199 ? 22.940 4.358 9.336 1.00 47.78 199 SER A N 1
ATOM 1473 C CA . SER A 1 199 ? 23.012 3.082 10.036 1.00 47.78 199 SER A CA 1
ATOM 1474 C C . SER A 1 199 ? 22.660 3.306 11.513 1.00 47.78 199 SER A C 1
ATOM 1476 O O . SER A 1 199 ? 23.455 3.904 12.243 1.00 47.78 199 SER A O 1
ATOM 1478 N N . MET A 1 200 ? 21.462 2.882 11.925 1.00 40.16 200 MET A N 1
ATOM 1479 C CA . MET A 1 200 ? 21.147 2.601 13.330 1.00 40.16 200 MET A CA 1
ATOM 1480 C C . MET A 1 200 ? 21.625 1.201 13.690 1.00 40.16 200 MET A C 1
ATOM 1482 O O . MET A 1 200 ? 21.401 0.281 12.871 1.00 40.16 200 MET A O 1
#

Solvent-accessible surface area (backbone atoms only — not comparable to full-atom values): 11427 Å² total; per-residue (Å²): 134,83,86,74,72,82,74,67,90,79,70,56,55,72,39,78,49,59,24,27,46,45,86,90,41,72,41,81,46,71,45,99,86,70,47,73,29,36,37,32,38,31,33,25,97,87,68,52,76,39,40,38,34,15,64,52,70,73,28,37,52,51,52,51,53,43,40,75,62,68,42,54,26,37,38,29,24,44,36,50,72,52,100,82,75,52,59,36,28,39,44,73,45,75,44,75,52,72,76,80,70,72,78,70,77,81,69,51,74,67,55,50,50,50,49,51,50,52,50,50,50,54,50,49,52,53,48,50,56,56,53,70,35,42,46,81,40,56,58,85,74,69,57,68,74,36,78,47,76,53,98,92,41,80,39,55,21,46,25,70,53,74,74,44,81,52,100,94,37,60,26,20,41,40,17,20,63,72,67,7,46,52,50,36,51,52,53,54,52,49,53,52,55,59,71,67,50,78,88,125

Radius of gyration: 28.11 Å; Cα contacts (8 Å, |Δi|>4): 309; chains: 1; bounding box: 55×45×75 Å

Mean predicted aligned error: 17.05 Å

Nearest PDB structures (foldseek):
  1ue7-assembly1_B-2  TM=6.630E-01  e=3.651E-04  Mycobacterium tuberculosis
  6cqk-assembly3_D  TM=7.469E-01  e=2.300E-02  Saccharomyces cerevisiae
  3u58-assembly4_D  TM=6.203E-01  e=3.967E-02  Tetrahymena thermophila
  8s4s-assembly1_B  TM=5.131E-01  e=1.953E-02  Enterococcus faecalis
  3u4v-assembly2_B  TM=6.047E-01  e=4.424E-02  Tetrahymena thermophila

Foldseek 3Di:
DDPPDPDDPPPLDKDKDKAAWDPPFWDWDADPVRFIKIKTWGAHPVRDTAIEIEGDDVSVVLVVVRNVVRAIKMFIDGWDADVPRGIYHYGPDIGHDDPPPPPDPPDDPVRVVVVVVVVVVVVVVVVVVQVVFKDKDAPPPDDQQDWDDDPNDIFGFLDWADWDDDPNGTIIIGGGDPVRVVVNVVVVVVVVVVVVDDDD

Sequence (200 aa):
MTDQKPEKKSDRDWSTRVGTVKAGSIETFTTKGGEEALRAIVVNAEGKESIVEAFGAPAQEKLRAAADANKPMVFRGPAYFTEGNVPHVMIATVSAQAEPKADAPAKTAEEIEAEKAARAEANKARAAERNASRVAVEAGSVGIGDTVEKDGVKHEVNHVGETFERDGKQVAYAYFGELGAELAAKAAEKAKEEDASPSM

Secondary structure (DSSP, 8-state):
--------TT---EEEEEEEEPTT--EEEE-TTS-EEEEEEEE-TT--EEEEEEESHHHHHHHHHHHHTTS-EEEEEEEEE-TT--EEEE-SEEEEPPP---------HHHHHHHHHHHHHHHHHHHHHHHHTEEEEETTS--TT-EEEETTEEEEEEEE---EEETTEEEEEEEEHHHHHHHHHHHHHHHHHHHTS---

pLDDT: mean 81.15, std 14.93, range [35.22, 94.44]